Protein AF-A0A4D6N8F7-F1 (afdb_monomer_lite)

Radius of gyration: 53.12 Å; chains: 1; bounding box: 114×48×136 Å

Foldseek 3Di:
DDDDPVVVVVVVVVVVPPDDDDDDDDDDDDDDDDDDDDDPPPPDPPPDDDPDPPPPVVVVVVVVVVVVVVVVVVVVVVVVVVVVVVVVVVVVVVVVVVVVVVVVVVVVVVVVVVVVVVVVVVVVVVVVVVVVVVVVVVVVVVVVVVCVVVVVVVVVVVVVVCCVVPVPDDCVVPDPQWDADPNDTDGDDDD

pLDDT: mean 82.96, std 22.09, range [29.27, 98.5]

Sequence (191 aa):
MALSQKDLLRRIKQKVNIKIGVSSPVQGSSSHKEPESGLGITIREPTLKKRKLVSNSTREGLLHYLHQAEASSLFLVNHLEVELVKIRQVLKDKEIELGGKETELATLRVKVHELIPKMETYETQVQELAEKCKKLENEKEEMADQLCTTLNQGFQLALNQIKVLCPDVDISGADITKEVVDGQLVEITDD

Structure (mmCIF, N/CA/C/O backbone):
data_AF-A0A4D6N8F7-F1
#
_entry.id   AF-A0A4D6N8F7-F1
#
loop_
_atom_site.group_PDB
_atom_site.id
_atom_site.type_symbol
_atom_site.label_atom_id
_atom_site.label_alt_id
_atom_site.label_comp_id
_atom_site.label_asym_id
_atom_site.label_entity_id
_atom_site.label_seq_id
_atom_site.pdbx_PDB_ins_code
_atom_site.Cartn_x
_atom_site.Cartn_y
_atom_site.Cartn_z
_atom_site.occupancy
_atom_site.B_iso_or_equiv
_atom_site.auth_seq_id
_atom_site.auth_comp_id
_atom_site.auth_asym_id
_atom_site.auth_atom_id
_atom_site.pdbx_PDB_model_num
ATOM 1 N N . MET A 1 1 ? -10.807 -4.883 -6.618 1.00 50.06 1 MET A N 1
ATOM 2 C CA . MET A 1 1 ? -10.541 -6.302 -6.290 1.00 50.06 1 MET A CA 1
ATOM 3 C C . MET A 1 1 ? -9.038 -6.536 -6.355 1.00 50.06 1 MET A C 1
ATOM 5 O O . MET A 1 1 ? -8.481 -6.539 -7.446 1.00 50.06 1 MET A O 1
ATOM 9 N N . ALA A 1 2 ? -8.375 -6.611 -5.199 1.00 58.53 2 ALA A N 1
ATOM 10 C CA . ALA A 1 2 ? -6.936 -6.853 -5.112 1.00 58.53 2 ALA A CA 1
ATOM 11 C C . ALA A 1 2 ? -6.649 -8.346 -5.345 1.00 58.53 2 ALA A C 1
ATOM 13 O O . ALA A 1 2 ? -7.325 -9.202 -4.780 1.00 58.53 2 ALA A O 1
ATOM 14 N N . LEU A 1 3 ? -5.685 -8.658 -6.214 1.00 66.25 3 LEU A N 1
ATOM 15 C CA . LEU A 1 3 ? -5.272 -10.036 -6.484 1.00 66.25 3 LEU A CA 1
ATOM 16 C C . LEU A 1 3 ? -4.532 -10.607 -5.271 1.00 66.25 3 LEU A C 1
ATOM 18 O O . LEU A 1 3 ? -3.657 -9.952 -4.708 1.00 66.25 3 LEU A O 1
ATOM 22 N N . SER A 1 4 ? -4.870 -11.842 -4.899 1.00 79.62 4 SER A N 1
ATOM 23 C CA . SER A 1 4 ? -4.214 -12.567 -3.811 1.00 79.62 4 SER A CA 1
ATOM 24 C C . SER A 1 4 ? -2.722 -12.753 -4.103 1.00 79.62 4 SER A C 1
ATOM 26 O O . SER A 1 4 ? -2.323 -13.031 -5.236 1.00 79.62 4 SER A O 1
ATOM 28 N N . GLN A 1 5 ? -1.882 -12.673 -3.069 1.00 77.38 5 GLN A N 1
ATOM 29 C CA . GLN A 1 5 ? -0.434 -12.918 -3.145 1.00 77.38 5 GLN A CA 1
ATOM 30 C C . GLN A 1 5 ? -0.104 -14.278 -3.800 1.00 77.38 5 GLN A C 1
ATOM 32 O O . GLN A 1 5 ? 0.897 -14.413 -4.509 1.00 77.38 5 GLN A O 1
ATOM 37 N N . LYS A 1 6 ? -0.993 -15.273 -3.645 1.00 81.25 6 LYS A N 1
ATOM 38 C CA . LYS A 1 6 ? -0.887 -16.587 -4.302 1.00 81.25 6 LYS A CA 1
ATOM 39 C C . LYS A 1 6 ? -1.078 -16.514 -5.823 1.00 81.25 6 LYS A C 1
ATOM 41 O O . LYS A 1 6 ? -0.410 -17.248 -6.552 1.00 81.25 6 LYS A O 1
ATOM 46 N N . ASP A 1 7 ? -1.930 -15.620 -6.313 1.00 82.88 7 ASP A N 1
ATOM 47 C CA . ASP A 1 7 ? -2.161 -15.429 -7.750 1.00 82.88 7 ASP A CA 1
ATOM 48 C C . ASP A 1 7 ? -1.021 -14.648 -8.409 1.00 82.88 7 ASP A C 1
ATOM 50 O O . ASP A 1 7 ? -0.647 -14.932 -9.553 1.00 82.88 7 ASP A O 1
ATOM 54 N N . LEU A 1 8 ? -0.403 -13.721 -7.669 1.00 82.19 8 LEU A N 1
ATOM 55 C CA . LEU A 1 8 ? 0.782 -12.996 -8.125 1.00 82.19 8 LEU A CA 1
ATOM 56 C C . LEU A 1 8 ? 1.973 -13.948 -8.326 1.00 82.19 8 LEU A C 1
ATOM 58 O O . LEU A 1 8 ? 2.603 -13.941 -9.386 1.00 82.19 8 LEU A O 1
ATOM 62 N N . LEU A 1 9 ? 2.219 -14.836 -7.358 1.00 80.06 9 LEU A N 1
ATOM 63 C CA . LEU A 1 9 ? 3.262 -15.864 -7.447 1.00 80.06 9 LEU A CA 1
ATOM 64 C C . LEU A 1 9 ? 3.010 -16.850 -8.598 1.00 80.06 9 LEU A C 1
ATOM 66 O O . LEU A 1 9 ? 3.946 -17.224 -9.310 1.00 80.06 9 LEU A O 1
ATOM 70 N N . ARG A 1 10 ? 1.746 -17.223 -8.844 1.00 80.06 10 ARG A N 1
ATOM 71 C CA . ARG A 1 10 ? 1.377 -18.100 -9.967 1.00 80.06 10 ARG A CA 1
ATOM 72 C C . ARG A 1 10 ? 1.677 -17.447 -11.321 1.00 80.06 10 ARG A C 1
ATOM 74 O O . ARG A 1 10 ? 2.241 -18.108 -12.191 1.00 80.06 10 ARG A O 1
ATOM 81 N N . ARG A 1 11 ? 1.393 -16.148 -11.488 1.00 78.62 11 ARG A N 1
ATOM 82 C CA . ARG A 1 11 ? 1.723 -15.399 -12.719 1.00 78.62 11 ARG A CA 1
ATOM 83 C C . ARG A 1 11 ? 3.223 -15.240 -12.946 1.00 78.62 11 ARG A C 1
ATOM 85 O O . ARG A 1 11 ? 3.669 -15.335 -14.087 1.00 78.62 11 ARG A O 1
ATOM 92 N N . ILE A 1 12 ? 4.001 -15.013 -11.889 1.00 75.69 12 ILE A N 1
ATOM 93 C CA . ILE A 1 12 ? 5.463 -14.895 -12.000 1.00 75.69 12 ILE A CA 1
ATOM 94 C C . ILE A 1 12 ? 6.061 -16.235 -12.447 1.00 75.69 12 ILE A C 1
ATOM 96 O O . ILE A 1 12 ? 6.847 -16.269 -13.393 1.00 75.69 12 ILE A O 1
ATOM 100 N N . LYS A 1 13 ? 5.607 -17.354 -11.868 1.00 71.50 13 LYS A N 1
ATOM 101 C CA . LYS A 1 13 ? 6.056 -18.699 -12.263 1.00 71.50 13 LYS A CA 1
ATOM 102 C C . LYS A 1 13 ? 5.659 -19.058 -13.703 1.00 71.50 13 LYS A C 1
ATOM 104 O O . LYS A 1 13 ? 6.415 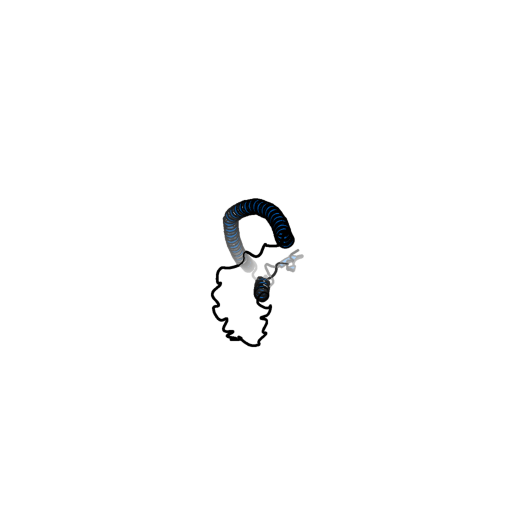-19.730 -14.396 1.00 71.50 13 LYS A O 1
ATOM 109 N N . GLN A 1 14 ? 4.516 -18.559 -14.179 1.00 67.44 14 GLN A N 1
ATOM 110 C CA . GLN A 1 14 ? 4.060 -18.751 -15.559 1.00 67.44 14 GLN A CA 1
ATOM 111 C C . GLN A 1 14 ? 4.846 -17.893 -16.572 1.00 67.44 14 GLN A C 1
ATOM 113 O O . GLN A 1 14 ? 5.041 -18.323 -17.705 1.00 67.44 14 GLN A O 1
ATOM 118 N N . LYS A 1 15 ? 5.367 -16.724 -16.163 1.00 56.56 15 LYS A N 1
ATOM 119 C CA . LYS A 1 15 ? 6.239 -15.876 -17.001 1.00 56.56 15 LYS A CA 1
ATOM 120 C C . LYS A 1 15 ? 7.672 -16.396 -17.138 1.00 56.56 15 LYS A C 1
ATOM 122 O O . LYS A 1 15 ? 8.299 -16.138 -18.158 1.00 56.56 15 LYS A O 1
ATOM 127 N N . VAL A 1 16 ? 8.183 -17.143 -16.158 1.00 52.69 16 VAL A N 1
ATOM 128 C CA . VAL A 1 16 ? 9.543 -17.718 -16.219 1.00 52.69 16 VAL A CA 1
ATOM 129 C C . VAL A 1 16 ? 9.626 -18.916 -17.181 1.00 52.69 16 VAL A C 1
ATOM 131 O O . VAL A 1 16 ? 10.709 -19.251 -17.644 1.00 52.69 16 VAL A O 1
ATOM 134 N N . ASN A 1 17 ? 8.490 -19.511 -17.567 1.00 46.25 17 ASN A N 1
ATOM 135 C CA . ASN A 1 17 ? 8.454 -20.696 -18.432 1.00 46.25 17 ASN A CA 1
ATOM 136 C C . ASN A 1 17 ? 8.155 -20.401 -19.919 1.00 46.25 17 ASN A C 1
ATOM 138 O O . ASN A 1 17 ? 7.887 -21.319 -20.687 1.00 46.25 17 ASN A O 1
ATOM 142 N N . ILE A 1 18 ? 8.193 -19.129 -20.342 1.00 49.97 18 ILE A N 1
ATOM 143 C CA . ILE A 1 18 ? 7.992 -18.715 -21.743 1.00 49.97 18 ILE A CA 1
ATOM 144 C C . ILE A 1 18 ? 9.173 -17.847 -22.193 1.00 49.97 18 ILE A C 1
ATOM 146 O O . ILE A 1 18 ? 8.982 -16.668 -22.471 1.00 49.97 18 ILE A O 1
ATOM 150 N N . LYS A 1 19 ? 10.401 -18.392 -22.233 1.00 47.78 19 LYS A N 1
ATOM 151 C CA . LYS A 1 19 ? 11.447 -17.932 -23.179 1.00 47.78 19 LYS A CA 1
ATOM 152 C C . LYS A 1 19 ? 12.716 -18.797 -23.212 1.00 47.78 19 LYS A C 1
ATOM 154 O O . LYS A 1 19 ? 13.817 -18.271 -23.107 1.00 47.78 19 LYS A O 1
ATOM 159 N N . ILE A 1 20 ? 12.601 -20.112 -23.395 1.00 42.53 20 ILE A N 1
ATOM 160 C CA . ILE A 1 20 ? 13.747 -20.925 -23.841 1.00 42.53 20 ILE A CA 1
ATOM 161 C C . ILE A 1 20 ? 13.274 -21.898 -24.930 1.00 42.53 20 ILE A C 1
ATOM 163 O O . ILE A 1 20 ? 12.394 -22.716 -24.684 1.00 42.53 20 ILE A O 1
ATOM 167 N N . GLY A 1 21 ? 13.888 -21.788 -26.115 1.00 36.81 21 GLY A N 1
ATOM 168 C CA . GLY A 1 21 ? 13.696 -22.646 -27.297 1.00 36.81 21 GLY A CA 1
ATOM 169 C C . GLY A 1 21 ? 12.722 -22.046 -28.325 1.00 36.81 21 GLY A C 1
ATOM 170 O O . GLY A 1 21 ? 11.664 -21.571 -27.944 1.00 36.81 21 GLY A O 1
ATOM 171 N N . VAL A 1 22 ? 12.967 -22.010 -29.640 1.00 34.25 22 VAL A N 1
ATOM 172 C CA . VAL A 1 22 ? 13.866 -22.792 -30.505 1.00 34.25 22 VAL A CA 1
ATOM 173 C C . VAL A 1 22 ? 14.032 -22.045 -31.847 1.00 34.25 22 VAL A C 1
ATOM 175 O O . VAL A 1 22 ? 13.041 -21.603 -32.418 1.00 34.25 22 VAL A O 1
ATOM 178 N N . SER A 1 23 ? 15.251 -21.979 -32.392 1.00 32.88 23 SER A N 1
ATOM 179 C CA . SER A 1 23 ? 15.487 -22.077 -33.847 1.00 32.88 23 SER A CA 1
ATOM 180 C C . SER A 1 23 ? 16.861 -22.729 -34.070 1.00 32.88 23 SER A C 1
ATOM 182 O O . SER A 1 23 ? 17.893 -22.090 -33.899 1.00 32.88 23 SER A O 1
ATOM 184 N N . SER A 1 24 ? 16.885 -24.062 -34.117 1.00 42.22 24 SER A N 1
ATOM 185 C CA . SER A 1 24 ? 17.156 -24.873 -35.320 1.00 42.22 24 SER A CA 1
ATOM 186 C C . SER A 1 24 ? 18.638 -24.931 -35.737 1.00 42.22 24 SER A C 1
ATOM 188 O O . SER A 1 24 ? 19.144 -23.969 -36.309 1.00 42.22 24 SER A O 1
ATOM 190 N N . PRO A 1 25 ? 19.324 -26.074 -35.532 1.00 38.91 25 PRO A N 1
ATOM 191 C CA . PRO A 1 25 ? 20.588 -26.387 -36.187 1.00 38.91 25 PRO A CA 1
ATOM 192 C C . PRO A 1 25 ? 20.313 -27.037 -37.552 1.00 38.91 25 PRO A C 1
ATOM 194 O O . PRO A 1 25 ? 19.616 -28.047 -37.638 1.00 38.91 25 PRO A O 1
ATOM 197 N N . VAL A 1 26 ? 20.853 -26.463 -38.628 1.00 38.03 26 VAL A N 1
ATOM 198 C CA . VAL A 1 26 ? 20.804 -27.086 -39.958 1.00 38.03 26 VAL A CA 1
ATOM 199 C C . VAL A 1 26 ? 21.940 -28.094 -40.076 1.00 38.03 26 VAL A C 1
ATOM 201 O O . VAL A 1 26 ? 23.120 -27.758 -40.017 1.00 38.03 26 VAL A O 1
ATOM 204 N N . GLN A 1 27 ? 21.530 -29.345 -40.237 1.00 39.38 27 GLN A N 1
ATOM 205 C CA . GLN A 1 27 ? 22.324 -30.509 -40.585 1.00 39.38 27 GLN A CA 1
ATOM 206 C C . GLN A 1 27 ? 22.327 -30.642 -42.117 1.00 39.38 27 GLN A C 1
ATOM 208 O O . GLN A 1 27 ? 21.271 -30.572 -42.743 1.00 39.38 27 GLN A O 1
ATOM 213 N N . GLY A 1 28 ? 23.498 -30.844 -42.722 1.00 29.27 28 GLY A N 1
ATOM 214 C CA . GLY A 1 28 ? 23.636 -31.079 -44.161 1.00 29.27 28 GLY A CA 1
ATOM 215 C C . GLY A 1 28 ? 25.066 -31.460 -44.531 1.00 29.27 28 GLY A C 1
ATOM 216 O O . GLY A 1 28 ? 25.946 -30.613 -44.599 1.00 29.27 28 GLY A O 1
ATOM 217 N N . SER A 1 29 ? 25.286 -32.761 -44.687 1.00 38.84 29 SER A N 1
ATOM 218 C CA . SER A 1 29 ? 26.555 -33.443 -44.956 1.00 38.84 29 SER A CA 1
ATOM 219 C C . SER A 1 29 ? 26.946 -33.461 -46.443 1.00 38.84 29 SER A C 1
ATOM 221 O O . SER A 1 29 ? 26.089 -33.288 -47.303 1.00 38.84 29 SER A O 1
ATOM 223 N N . SER A 1 30 ? 28.186 -33.920 -46.701 1.00 31.98 30 SER A N 1
ATOM 224 C CA . SER A 1 30 ? 28.652 -34.558 -47.957 1.00 31.98 30 SER A CA 1
ATOM 225 C C . SER A 1 30 ? 29.003 -33.574 -49.090 1.00 31.98 30 SER A C 1
ATOM 227 O O . SER A 1 30 ? 28.319 -32.585 -49.275 1.00 31.98 30 SER A O 1
ATOM 229 N N . SER A 1 31 ? 30.026 -33.730 -49.931 1.00 31.78 31 SER A N 1
ATOM 230 C CA . SER A 1 31 ? 30.959 -34.813 -50.231 1.00 31.78 31 SER A CA 1
ATOM 231 C C . SER A 1 31 ? 32.124 -34.222 -51.041 1.00 31.78 31 SER A C 1
ATOM 233 O O . SER A 1 31 ? 31.927 -33.292 -51.815 1.00 31.78 31 SER A O 1
ATOM 235 N N . HIS A 1 32 ? 33.266 -34.898 -50.970 1.00 33.75 32 HIS A N 1
ATOM 236 C CA . HIS A 1 32 ? 34.212 -35.100 -52.068 1.00 33.75 32 HIS A CA 1
ATOM 237 C C . HIS A 1 32 ? 35.265 -34.041 -52.456 1.00 33.75 32 HIS A C 1
ATOM 239 O O . HIS A 1 32 ? 34.988 -33.015 -53.060 1.00 33.75 32 HIS A O 1
ATOM 245 N N . LYS A 1 33 ? 36.508 -34.535 -52.317 1.00 35.44 33 LYS A N 1
ATOM 246 C CA . LYS A 1 33 ? 37.596 -34.541 -53.310 1.00 35.44 33 LYS A CA 1
ATOM 247 C C . LYS A 1 33 ? 38.330 -33.225 -53.533 1.00 35.44 33 LYS A C 1
ATOM 249 O O . LYS A 1 33 ? 38.065 -32.466 -54.455 1.00 35.44 33 LYS A O 1
ATOM 254 N N . GLU A 1 34 ? 39.386 -33.096 -52.739 1.00 44.94 34 GLU A N 1
ATOM 255 C CA . GLU A 1 34 ? 40.752 -32.972 -53.253 1.00 44.94 34 GLU A CA 1
ATOM 256 C C . GLU A 1 34 ? 40.915 -33.579 -54.663 1.00 44.94 34 GLU A C 1
ATOM 258 O O . GLU A 1 34 ? 40.601 -34.755 -54.881 1.00 44.94 34 GLU A O 1
ATOM 263 N N . PRO A 1 35 ? 41.442 -32.801 -55.614 1.00 43.28 35 PRO A N 1
ATOM 264 C CA . PRO A 1 35 ? 42.289 -33.333 -56.648 1.00 43.28 35 PRO A CA 1
ATOM 265 C C . PRO A 1 35 ? 43.705 -32.822 -56.397 1.00 43.28 35 PRO A C 1
ATOM 267 O O . PRO A 1 35 ? 44.050 -31.681 -56.711 1.00 43.28 35 PRO A O 1
ATOM 270 N N . GLU A 1 36 ? 44.552 -33.726 -55.909 1.00 40.81 36 GLU A N 1
ATOM 271 C CA . GLU A 1 36 ? 45.870 -33.846 -56.505 1.00 40.81 36 GLU A CA 1
ATOM 272 C C . GLU A 1 36 ? 45.680 -33.932 -58.022 1.00 40.81 36 GLU A C 1
ATOM 274 O O . GLU A 1 36 ? 45.104 -34.879 -58.555 1.00 40.81 36 GLU A O 1
ATOM 279 N N . SER A 1 37 ? 46.176 -32.932 -58.731 1.00 39.62 37 SER A N 1
ATOM 280 C CA . SER A 1 37 ? 46.670 -33.167 -60.073 1.00 39.62 37 SER A CA 1
ATOM 281 C C . SER A 1 37 ? 47.957 -32.385 -60.198 1.00 39.62 37 SER A C 1
ATOM 283 O O . SER A 1 37 ? 47.974 -31.198 -60.523 1.00 39.62 37 SER A O 1
ATOM 285 N N . GLY A 1 38 ? 49.052 -33.090 -59.920 1.00 43.41 38 GLY A N 1
ATOM 286 C CA . GLY A 1 38 ? 50.339 -32.742 -60.479 1.00 43.41 38 GLY A CA 1
ATOM 287 C C . GLY A 1 38 ? 50.180 -32.620 -61.990 1.00 43.41 38 GLY A C 1
ATOM 288 O O . GLY A 1 38 ? 50.027 -33.611 -62.698 1.00 43.41 38 GLY A O 1
ATOM 289 N N . LEU A 1 39 ? 50.207 -31.390 -62.488 1.00 38.16 39 LEU A N 1
ATOM 290 C CA . LEU A 1 39 ? 50.715 -31.130 -63.819 1.00 38.16 39 LEU A CA 1
ATOM 291 C C . LEU A 1 39 ? 52.119 -30.586 -63.625 1.00 38.16 39 LEU A C 1
ATOM 293 O O . LEU A 1 39 ? 52.311 -29.445 -63.210 1.00 38.16 39 LEU A O 1
ATOM 297 N N . GLY A 1 40 ? 53.100 -31.437 -63.919 1.00 40.56 40 GLY A N 1
ATOM 298 C CA . GLY A 1 40 ? 54.462 -31.002 -64.157 1.00 40.56 40 GLY A CA 1
ATOM 299 C C . GLY A 1 40 ? 54.447 -29.956 -65.262 1.00 40.56 40 GLY A C 1
ATOM 300 O O . GLY A 1 40 ? 54.377 -30.284 -66.443 1.00 40.56 40 GLY A O 1
ATOM 301 N N . ILE A 1 41 ? 54.508 -28.687 -64.875 1.00 34.97 41 ILE A N 1
ATOM 302 C CA . ILE A 1 41 ? 54.876 -27.623 -65.792 1.00 34.97 41 ILE A CA 1
ATOM 303 C C . ILE A 1 41 ? 56.389 -27.579 -65.717 1.00 34.97 41 ILE A C 1
ATOM 305 O O . ILE A 1 41 ? 56.978 -27.069 -64.766 1.00 34.97 41 ILE A O 1
ATOM 309 N N . THR A 1 42 ? 57.014 -28.216 -66.702 1.00 39.25 42 THR A N 1
ATOM 310 C CA . THR A 1 42 ? 58.416 -28.016 -67.042 1.00 39.25 42 THR A CA 1
ATOM 311 C C . THR A 1 42 ? 58.752 -26.537 -66.859 1.00 39.25 42 THR A C 1
ATOM 313 O O . THR A 1 42 ? 58.166 -25.690 -67.537 1.00 39.25 42 THR A O 1
ATOM 316 N N . ILE A 1 43 ? 59.678 -26.228 -65.947 1.00 47.25 43 ILE A N 1
ATOM 317 C CA . ILE A 1 43 ? 60.330 -24.921 -65.869 1.00 47.25 43 ILE A CA 1
ATOM 318 C C . ILE A 1 43 ? 61.083 -24.767 -67.191 1.00 47.25 43 ILE A C 1
ATOM 320 O O . ILE A 1 43 ? 62.227 -25.186 -67.340 1.00 47.25 43 ILE A O 1
ATOM 324 N N . ARG A 1 44 ? 60.394 -24.244 -68.204 1.00 46.09 44 ARG A N 1
ATOM 325 C CA . ARG A 1 44 ? 61.049 -23.643 -69.352 1.00 46.09 44 ARG A CA 1
ATOM 326 C C . ARG A 1 44 ? 61.496 -22.274 -68.883 1.00 46.09 44 ARG A C 1
ATOM 328 O O . ARG A 1 44 ? 60.662 -21.436 -68.546 1.00 46.09 44 ARG A O 1
ATOM 335 N N . GLU A 1 45 ? 62.811 -22.087 -68.850 1.00 44.62 45 GLU A N 1
ATOM 336 C CA . GLU A 1 45 ? 63.428 -20.768 -68.830 1.00 44.62 45 GLU A CA 1
ATOM 337 C C . GLU A 1 45 ? 62.619 -19.808 -69.712 1.00 44.62 45 GLU A C 1
ATOM 339 O O . GLU A 1 45 ? 62.409 -20.103 -70.897 1.00 44.62 45 GLU A O 1
ATOM 344 N N . PRO A 1 46 ? 62.196 -18.636 -69.212 1.00 46.31 46 PRO A N 1
ATOM 345 C CA . PRO A 1 46 ? 61.856 -17.552 -70.101 1.00 46.31 46 PRO A CA 1
ATOM 346 C C . PRO A 1 46 ? 63.180 -17.042 -70.666 1.00 46.31 46 PRO A C 1
ATOM 348 O O . PRO A 1 46 ? 63.774 -16.083 -70.174 1.00 46.31 46 PRO A O 1
ATOM 351 N N . THR A 1 47 ? 63.661 -17.709 -71.714 1.00 44.84 47 THR A N 1
ATOM 352 C CA . THR A 1 47 ? 64.700 -17.163 -72.573 1.00 44.84 47 THR A CA 1
ATOM 353 C C . THR A 1 47 ? 64.204 -15.805 -73.047 1.00 44.84 47 THR A C 1
ATOM 355 O O . THR A 1 47 ? 63.232 -15.706 -73.801 1.00 44.84 47 THR A O 1
ATOM 358 N N . LEU A 1 48 ? 64.866 -14.759 -72.560 1.00 54.94 48 LEU A N 1
ATOM 359 C CA . LEU A 1 48 ? 64.766 -13.387 -73.028 1.00 54.94 48 LEU A CA 1
ATOM 360 C C . LEU A 1 48 ? 64.768 -13.379 -74.557 1.00 54.94 48 LEU A C 1
ATOM 362 O O . LEU A 1 48 ? 65.825 -13.569 -75.153 1.00 54.94 48 LEU A O 1
ATOM 366 N N . LYS A 1 49 ? 63.610 -13.166 -75.193 1.00 52.19 49 LYS A N 1
ATOM 367 C CA . LYS A 1 49 ? 63.502 -12.609 -76.551 1.00 52.19 49 LYS A CA 1
ATOM 368 C C . LYS A 1 49 ? 62.046 -12.349 -76.948 1.00 52.19 49 LYS A C 1
ATOM 370 O O . LYS A 1 49 ? 61.195 -13.226 -76.887 1.00 52.19 49 LYS A O 1
ATOM 375 N N . LYS A 1 50 ? 61.857 -11.139 -77.488 1.00 53.38 50 LYS A N 1
ATOM 376 C CA . LYS A 1 50 ? 60.673 -10.555 -78.147 1.00 53.38 50 LYS A CA 1
ATOM 377 C C . LYS A 1 50 ? 59.670 -9.873 -77.211 1.00 53.38 50 LYS A C 1
ATOM 379 O O . LYS A 1 50 ? 58.633 -10.409 -76.844 1.00 53.38 50 LYS A O 1
ATOM 384 N N . ARG A 1 51 ? 59.990 -8.604 -76.930 1.00 58.34 51 ARG A N 1
ATOM 385 C CA . ARG A 1 51 ? 59.075 -7.519 -76.550 1.00 58.34 51 ARG A CA 1
ATOM 386 C C . ARG A 1 51 ? 57.877 -7.539 -77.518 1.00 58.34 51 ARG A C 1
ATOM 388 O O . ARG A 1 51 ? 57.959 -7.007 -78.621 1.00 58.34 51 ARG A O 1
ATOM 395 N N . LYS A 1 52 ? 56.804 -8.241 -77.142 1.00 57.19 52 LYS A N 1
ATOM 396 C CA . LYS A 1 52 ? 55.538 -8.267 -77.879 1.00 57.19 52 LYS A CA 1
ATOM 397 C C . LYS A 1 52 ? 54.897 -6.905 -77.640 1.00 57.19 52 LYS A C 1
ATOM 399 O O . LYS A 1 52 ? 54.601 -6.565 -76.498 1.00 57.19 52 LYS A O 1
ATOM 404 N N . LEU A 1 53 ? 54.799 -6.099 -78.695 1.00 57.44 53 LEU A N 1
ATOM 405 C CA . LEU A 1 53 ? 54.105 -4.817 -78.678 1.00 57.44 53 LEU A CA 1
ATOM 406 C C . LEU A 1 53 ? 52.698 -5.086 -78.124 1.00 57.44 53 LEU A C 1
ATOM 408 O O . LEU A 1 53 ? 51.914 -5.785 -78.765 1.00 57.44 53 LEU A O 1
ATOM 412 N N . VAL A 1 54 ? 52.408 -4.628 -76.905 1.00 59.22 54 VAL A N 1
ATOM 413 C CA . VAL A 1 54 ? 51.038 -4.629 -76.387 1.00 59.22 54 VAL A CA 1
ATOM 414 C C . VAL A 1 54 ? 50.237 -3.786 -77.370 1.00 59.22 54 VAL A C 1
ATOM 416 O O . VAL A 1 54 ? 50.553 -2.615 -77.572 1.00 59.22 54 VAL A O 1
ATOM 419 N N . SER A 1 55 ? 49.269 -4.395 -78.051 1.00 68.56 55 SER A N 1
ATOM 420 C CA . SER A 1 55 ? 48.411 -3.682 -78.994 1.00 68.56 55 SER A CA 1
ATOM 421 C C . SER A 1 55 ? 47.671 -2.566 -78.262 1.00 68.56 55 SER A C 1
ATOM 423 O O . SER A 1 55 ? 47.155 -2.795 -77.168 1.00 68.56 55 SER A O 1
ATOM 425 N N . ASN A 1 56 ? 47.589 -1.379 -78.869 1.00 76.62 56 ASN A N 1
ATOM 426 C CA . ASN A 1 56 ? 46.953 -0.193 -78.276 1.00 76.62 56 ASN A CA 1
ATOM 427 C C . ASN A 1 56 ? 45.542 -0.486 -77.721 1.00 76.62 56 ASN A C 1
ATOM 429 O O . ASN A 1 56 ? 45.214 -0.040 -76.627 1.00 76.62 56 ASN A O 1
ATOM 433 N N . SER A 1 57 ? 44.780 -1.363 -78.383 1.00 81.81 57 SER A N 1
ATOM 434 C CA . SER A 1 57 ? 43.459 -1.829 -77.933 1.00 81.81 57 SER A CA 1
ATOM 435 C C . SER A 1 57 ? 43.458 -2.511 -76.549 1.00 81.81 57 SER A C 1
ATOM 437 O O . SER A 1 57 ? 42.549 -2.297 -75.751 1.00 81.81 57 SER A O 1
ATOM 439 N N . THR A 1 58 ? 44.488 -3.291 -76.200 1.00 87.31 58 THR A N 1
ATOM 440 C CA . THR A 1 58 ? 44.577 -3.949 -74.879 1.00 87.31 58 THR A CA 1
ATOM 441 C C . THR A 1 58 ? 44.851 -2.936 -73.770 1.00 87.31 58 THR A C 1
ATOM 443 O O . THR A 1 58 ? 44.318 -3.052 -72.667 1.00 87.31 58 THR A O 1
ATOM 446 N N . ARG A 1 59 ? 45.669 -1.921 -74.066 1.00 87.88 59 ARG A N 1
ATOM 447 C CA . ARG A 1 59 ? 45.970 -0.828 -73.137 1.00 87.88 59 ARG A CA 1
ATOM 448 C C . ARG A 1 59 ? 44.731 0.031 -72.868 1.00 87.88 59 ARG A C 1
ATOM 450 O O . ARG A 1 59 ? 44.496 0.399 -71.722 1.00 87.88 59 ARG A O 1
ATOM 457 N N . GLU A 1 60 ? 43.943 0.323 -73.899 1.00 90.56 60 GLU A N 1
ATOM 458 C CA . GLU A 1 60 ? 42.691 1.083 -73.782 1.00 90.56 60 GLU A CA 1
ATOM 459 C C . GLU A 1 60 ? 41.635 0.334 -72.955 1.00 90.56 60 GLU A C 1
ATOM 461 O O . GLU A 1 60 ? 41.007 0.932 -72.083 1.00 90.56 60 GLU A O 1
ATOM 466 N N . GLY A 1 61 ? 41.501 -0.985 -73.144 1.00 94.06 61 GLY A N 1
ATOM 467 C CA . GLY A 1 61 ? 40.602 -1.814 -72.335 1.00 94.06 61 GLY A CA 1
ATOM 468 C C . GLY A 1 61 ? 40.965 -1.821 -70.845 1.00 94.06 61 GLY A C 1
ATOM 469 O O . GLY A 1 61 ? 40.091 -1.654 -69.998 1.00 94.06 61 GLY A O 1
ATOM 470 N N . LEU A 1 62 ? 42.255 -1.946 -70.510 1.00 94.88 62 LEU A N 1
ATOM 471 C CA . LEU A 1 62 ? 42.728 -1.870 -69.119 1.00 94.88 62 LEU A CA 1
ATOM 472 C C . LEU A 1 62 ? 42.445 -0.504 -68.481 1.00 94.88 62 LEU A C 1
ATOM 474 O O . LEU A 1 62 ? 42.037 -0.446 -67.323 1.00 94.88 62 LEU A O 1
ATOM 478 N N . LEU A 1 63 ? 42.628 0.584 -69.234 1.00 95.50 63 LEU A N 1
ATOM 479 C CA . LEU A 1 63 ? 42.322 1.932 -68.758 1.00 95.50 63 LEU A CA 1
ATOM 480 C C . LEU A 1 63 ? 40.819 2.109 -68.489 1.00 95.50 63 LEU A C 1
ATOM 482 O O . LEU A 1 63 ? 40.449 2.692 -67.473 1.00 95.50 63 LEU A O 1
ATOM 486 N N . HIS A 1 64 ? 39.956 1.564 -69.353 1.00 96.25 64 HIS A N 1
ATOM 487 C CA . HIS A 1 64 ? 38.508 1.580 -69.137 1.00 96.25 64 HIS A CA 1
ATOM 488 C C . HIS A 1 64 ? 38.109 0.853 -67.846 1.00 96.25 64 HIS A C 1
ATOM 490 O O . HIS A 1 64 ? 37.378 1.419 -67.033 1.00 96.25 64 HIS A O 1
ATOM 496 N N . TYR A 1 65 ? 38.634 -0.357 -67.618 1.00 97.25 65 TYR A N 1
ATOM 497 C CA . TYR A 1 65 ? 38.385 -1.092 -66.374 1.00 97.25 65 TYR A CA 1
ATOM 498 C C . TYR A 1 65 ? 38.881 -0.334 -65.143 1.00 97.25 65 TYR A C 1
ATOM 500 O O . TYR A 1 65 ? 38.204 -0.337 -64.116 1.00 97.25 65 TYR A O 1
ATOM 508 N N . LEU A 1 66 ? 40.031 0.338 -65.241 1.00 96.94 66 LEU A N 1
ATOM 509 C CA . LEU A 1 66 ? 40.561 1.138 -64.141 1.00 96.94 66 LEU A CA 1
ATOM 510 C C . LEU A 1 66 ? 39.631 2.310 -63.800 1.00 96.94 66 LEU A C 1
ATOM 512 O O . LEU A 1 66 ? 39.270 2.465 -62.638 1.00 96.94 66 LEU A O 1
ATOM 516 N N . HIS A 1 67 ? 39.175 3.075 -64.798 1.00 97.06 67 HIS A N 1
ATOM 517 C CA . HIS A 1 67 ? 38.214 4.163 -64.576 1.00 97.06 67 HIS A CA 1
ATOM 518 C C . HIS A 1 67 ? 36.880 3.653 -64.013 1.00 97.06 67 HIS A C 1
ATOM 520 O O . HIS A 1 67 ? 36.295 4.281 -63.132 1.00 97.06 67 HIS A O 1
ATOM 526 N N . GLN A 1 68 ? 36.394 2.501 -64.487 1.00 97.69 68 GLN A N 1
ATOM 527 C CA . GLN A 1 68 ? 35.174 1.887 -63.960 1.00 97.69 68 GLN A CA 1
ATOM 528 C C . GLN A 1 68 ? 35.339 1.470 -62.490 1.00 97.69 68 GLN A C 1
ATOM 530 O O . GLN A 1 68 ? 34.436 1.695 -61.676 1.00 97.69 68 GLN A O 1
ATOM 535 N N . ALA A 1 69 ? 36.483 0.877 -62.141 1.00 97.06 69 ALA A N 1
ATOM 536 C CA . ALA A 1 69 ? 36.807 0.492 -60.771 1.00 97.06 69 ALA A CA 1
ATOM 537 C C . ALA A 1 69 ? 36.949 1.717 -59.855 1.00 97.06 69 ALA A C 1
ATOM 539 O O . ALA A 1 69 ? 36.440 1.701 -58.732 1.00 97.06 69 ALA A O 1
ATOM 540 N N . GLU A 1 70 ? 37.575 2.790 -60.339 1.00 97.50 70 GLU A N 1
ATOM 541 C CA . GLU A 1 70 ? 37.707 4.061 -59.622 1.00 97.50 70 GLU A CA 1
ATOM 542 C C . GLU A 1 70 ? 36.336 4.694 -59.352 1.00 97.50 70 GLU A C 1
ATOM 544 O O . GLU A 1 70 ? 36.017 5.002 -58.203 1.00 97.50 70 GLU A O 1
ATOM 549 N N . ALA A 1 71 ? 35.475 4.789 -60.371 1.00 96.94 71 ALA A N 1
ATOM 550 C CA . ALA A 1 71 ? 34.123 5.327 -60.225 1.00 96.94 71 ALA A CA 1
ATOM 551 C C . ALA A 1 71 ? 33.264 4.502 -59.249 1.00 96.94 71 ALA A C 1
ATOM 553 O O . ALA A 1 71 ? 32.552 5.063 -58.414 1.00 96.94 71 ALA A O 1
ATOM 554 N N . SER A 1 72 ? 33.363 3.169 -59.314 1.00 97.62 72 SER A N 1
ATOM 555 C CA . SER A 1 72 ? 32.646 2.264 -58.402 1.00 97.62 72 SER A CA 1
ATOM 556 C C . SER A 1 72 ? 33.143 2.397 -56.960 1.00 97.62 72 SER A C 1
ATOM 558 O O . SER A 1 72 ? 32.344 2.398 -56.023 1.00 97.62 72 SER A O 1
ATOM 560 N N . SER A 1 73 ? 34.458 2.551 -56.779 1.00 97.88 73 SER A N 1
ATOM 561 C CA . SER A 1 73 ? 35.072 2.747 -55.462 1.00 97.88 73 SER A CA 1
ATOM 562 C C . SER A 1 73 ? 34.656 4.085 -54.855 1.00 97.88 73 SER A C 1
ATOM 564 O O . SER A 1 73 ? 34.254 4.124 -53.695 1.00 97.88 73 SER A O 1
ATOM 566 N N . LEU A 1 74 ? 34.672 5.164 -55.644 1.00 97.50 74 LEU A N 1
ATOM 567 C CA . LEU A 1 74 ? 34.230 6.488 -55.204 1.00 97.50 74 LEU A CA 1
ATOM 568 C C . LEU A 1 74 ? 32.751 6.482 -54.796 1.00 97.50 74 LEU A C 1
ATOM 570 O O . LEU A 1 74 ? 32.391 7.041 -53.762 1.00 97.50 74 LEU A O 1
ATOM 574 N N . PHE A 1 75 ? 31.898 5.804 -55.570 1.00 97.88 75 PHE A N 1
ATOM 575 C CA . PHE A 1 75 ? 30.486 5.642 -55.227 1.00 97.88 75 PHE A CA 1
ATOM 576 C C . PHE A 1 75 ? 30.299 4.930 -53.879 1.00 97.88 75 PHE A C 1
ATOM 578 O O . PHE A 1 75 ? 29.529 5.399 -53.038 1.00 97.88 75 PHE A O 1
ATOM 585 N N . LEU A 1 76 ? 31.023 3.830 -53.649 1.00 98.12 76 LEU A N 1
ATOM 586 C CA . LEU A 1 76 ? 30.950 3.094 -52.388 1.00 98.12 76 LEU A CA 1
ATOM 587 C C . LEU A 1 76 ? 31.457 3.930 -51.205 1.00 98.12 76 LEU A C 1
ATOM 589 O O . LEU A 1 76 ? 30.821 3.928 -50.152 1.00 98.12 76 LEU A O 1
ATOM 593 N N . VAL A 1 77 ? 32.560 4.664 -51.377 1.00 98.06 77 VAL A N 1
ATOM 594 C CA . VAL A 1 77 ? 33.100 5.562 -50.343 1.00 98.06 77 VAL A CA 1
ATOM 595 C C . VAL A 1 77 ? 32.073 6.631 -49.972 1.00 98.06 77 VAL A C 1
ATOM 597 O O . VAL A 1 77 ? 31.724 6.740 -48.800 1.00 98.06 77 VAL A O 1
ATOM 600 N N . ASN A 1 78 ? 31.499 7.328 -50.956 1.00 97.94 78 ASN A N 1
ATOM 601 C CA . ASN A 1 78 ? 30.470 8.345 -50.714 1.00 97.94 78 ASN A CA 1
ATOM 602 C C . ASN A 1 78 ? 29.245 7.766 -49.988 1.00 97.94 78 ASN A C 1
ATOM 604 O O . ASN A 1 78 ? 28.695 8.384 -49.076 1.00 97.94 78 ASN A O 1
ATOM 608 N N . HIS A 1 79 ? 28.814 6.560 -50.368 1.00 97.88 79 HIS A N 1
ATOM 609 C CA . HIS A 1 79 ? 27.706 5.882 -49.699 1.00 97.88 79 HIS A CA 1
ATOM 610 C C . HIS A 1 79 ? 28.037 5.567 -48.230 1.00 97.88 79 HIS A C 1
ATOM 612 O O . HIS A 1 79 ? 27.226 5.828 -47.338 1.00 97.88 79 HIS A O 1
ATOM 618 N N . LEU A 1 80 ? 29.234 5.039 -47.958 1.00 98.06 80 LEU A N 1
ATOM 619 C CA . LEU A 1 80 ? 29.688 4.749 -46.596 1.00 98.06 80 LEU A CA 1
ATOM 620 C C . LEU A 1 80 ? 29.835 6.021 -45.752 1.00 98.06 80 LEU A C 1
ATOM 622 O O . LEU A 1 80 ? 29.481 6.005 -44.575 1.00 98.06 80 LEU A O 1
ATOM 626 N N . GLU A 1 81 ? 30.301 7.127 -46.330 1.00 98.12 81 GLU A N 1
ATOM 627 C CA . GLU A 1 81 ? 30.380 8.420 -45.641 1.00 98.12 81 GLU A CA 1
ATOM 628 C C . GLU A 1 81 ? 29.001 8.912 -45.189 1.00 98.12 81 GLU A C 1
ATOM 630 O O . GLU A 1 81 ? 28.838 9.316 -44.033 1.00 98.12 81 GLU A O 1
ATOM 635 N N . VAL A 1 82 ? 27.989 8.810 -46.056 1.00 98.19 82 VAL A N 1
ATOM 636 C CA . VAL A 1 82 ? 26.604 9.166 -45.713 1.00 98.19 82 VAL A CA 1
ATOM 637 C C . VAL A 1 82 ? 26.076 8.290 -44.575 1.00 98.19 82 VAL A C 1
ATOM 639 O O . VAL A 1 82 ? 25.501 8.809 -43.615 1.00 98.19 82 VAL A O 1
ATOM 642 N N . GLU A 1 83 ? 26.290 6.975 -44.637 1.00 98.12 83 GLU A N 1
ATOM 643 C CA . GLU A 1 83 ? 25.867 6.062 -43.568 1.00 98.12 83 GLU A CA 1
ATOM 644 C C . GLU A 1 83 ? 26.602 6.334 -42.246 1.00 98.12 83 GLU A C 1
ATOM 646 O O . GLU A 1 83 ? 25.981 6.334 -41.180 1.00 98.12 83 GLU A O 1
ATOM 651 N N . LEU A 1 84 ? 27.894 6.673 -42.287 1.00 98.25 84 LEU A N 1
ATOM 652 C CA . LEU A 1 84 ? 28.645 7.070 -41.093 1.00 98.25 84 LEU A CA 1
ATOM 653 C C . LEU A 1 84 ? 28.085 8.344 -40.456 1.00 98.25 84 LEU A C 1
ATOM 655 O O . LEU A 1 84 ? 28.024 8.431 -39.228 1.00 98.25 84 LEU A O 1
ATOM 659 N N . VAL A 1 85 ? 27.675 9.332 -41.252 1.00 98.38 85 VAL A N 1
ATOM 660 C CA . VAL A 1 85 ? 27.037 10.550 -40.729 1.00 98.38 85 VAL A CA 1
ATOM 661 C C . VAL A 1 85 ? 25.701 10.217 -40.062 1.00 98.38 85 VAL A C 1
ATOM 663 O O . VAL A 1 85 ? 25.459 10.668 -38.940 1.00 98.38 85 VAL A O 1
ATOM 666 N N . LYS A 1 86 ? 24.869 9.372 -40.687 1.00 98.38 86 LYS A N 1
ATOM 667 C CA . LYS A 1 86 ? 23.591 8.927 -40.103 1.00 98.38 86 LYS A CA 1
ATOM 668 C C . LYS A 1 86 ? 23.793 8.200 -38.776 1.00 98.38 86 LYS A C 1
ATOM 670 O O . LYS A 1 86 ? 23.133 8.531 -37.794 1.00 98.38 86 LYS A O 1
ATOM 675 N N . ILE A 1 87 ? 24.730 7.252 -38.719 1.00 98.31 87 ILE A N 1
ATOM 676 C CA . ILE A 1 87 ? 25.028 6.497 -37.494 1.00 98.31 87 ILE A CA 1
ATOM 677 C C . ILE A 1 87 ? 25.511 7.435 -36.384 1.00 98.31 87 ILE A C 1
ATOM 679 O O . ILE A 1 87 ? 25.044 7.324 -35.251 1.00 98.31 87 ILE A O 1
ATOM 683 N N . ARG A 1 88 ? 26.398 8.392 -36.691 1.00 98.25 88 ARG A N 1
ATOM 684 C CA . ARG A 1 88 ? 26.848 9.389 -35.703 1.00 98.25 88 ARG A CA 1
ATOM 685 C C . ARG A 1 88 ? 25.693 10.220 -35.161 1.00 98.25 88 ARG A C 1
ATOM 687 O O . ARG A 1 88 ? 25.685 10.506 -33.968 1.00 98.25 88 ARG A O 1
ATOM 694 N N . GLN A 1 89 ? 24.741 10.606 -36.008 1.00 98.31 89 GLN A N 1
ATOM 695 C CA . GLN A 1 89 ? 23.576 11.360 -35.556 1.00 98.31 89 GLN A CA 1
ATOM 696 C C . GLN A 1 89 ? 22.698 10.519 -34.624 1.00 98.31 89 GLN A C 1
ATOM 698 O O . GLN A 1 89 ? 22.411 10.951 -33.513 1.00 98.31 89 GLN A O 1
ATOM 703 N N . VAL A 1 90 ? 22.378 9.281 -35.015 1.00 98.38 90 VAL A N 1
ATOM 704 C CA . VAL A 1 90 ? 21.594 8.358 -34.176 1.00 98.38 90 VAL A CA 1
ATOM 705 C C . VAL A 1 90 ? 22.271 8.106 -32.826 1.00 98.38 90 VAL A C 1
ATOM 707 O O . VAL A 1 90 ? 21.591 8.007 -31.807 1.00 98.38 90 VAL A O 1
ATOM 710 N N . LEU A 1 91 ? 23.603 7.999 -32.794 1.00 98.19 91 LEU A N 1
ATOM 711 C CA . LEU A 1 91 ? 24.346 7.837 -31.543 1.00 98.19 91 LEU A CA 1
ATOM 712 C C . LEU A 1 91 ? 24.220 9.064 -30.636 1.00 98.19 91 LEU A C 1
ATOM 714 O O . LEU A 1 91 ? 23.952 8.890 -29.451 1.00 98.19 91 LEU A O 1
ATOM 718 N N . LYS A 1 92 ? 24.342 10.277 -31.186 1.00 98.31 92 LYS A N 1
ATOM 719 C CA . LYS A 1 92 ? 24.149 11.520 -30.421 1.00 98.31 92 LYS A CA 1
ATOM 720 C C . LYS A 1 92 ? 22.735 11.626 -29.855 1.00 98.31 92 LYS A C 1
ATOM 722 O O . LYS A 1 92 ? 22.569 11.959 -28.687 1.00 98.31 92 LYS A O 1
ATOM 727 N N . ASP A 1 93 ? 21.723 11.303 -30.656 1.00 98.19 93 ASP A N 1
ATOM 728 C CA . ASP A 1 93 ? 20.326 11.365 -30.215 1.00 98.19 93 ASP A CA 1
ATOM 729 C C . ASP A 1 93 ? 20.070 10.369 -29.071 1.00 98.19 93 ASP A C 1
ATOM 731 O O . ASP A 1 93 ? 19.445 10.709 -28.065 1.00 98.19 93 ASP A O 1
ATOM 735 N N . LYS A 1 94 ? 20.624 9.153 -29.179 1.00 98.38 94 LYS A N 1
ATOM 736 C CA . LYS A 1 94 ? 20.547 8.139 -28.118 1.00 98.38 94 LYS A CA 1
ATOM 737 C C . LYS A 1 94 ? 21.301 8.530 -26.853 1.00 98.38 94 LYS A C 1
ATOM 739 O O . LYS A 1 94 ? 20.853 8.178 -25.767 1.00 98.38 94 LYS A O 1
ATOM 744 N N . GLU A 1 95 ? 22.431 9.217 -26.974 1.00 98.31 95 GLU A N 1
ATOM 745 C CA . GLU A 1 95 ? 23.195 9.719 -25.829 1.00 98.31 95 GLU A CA 1
ATOM 746 C C . GLU A 1 95 ? 22.382 10.756 -25.040 1.00 98.31 95 GLU A C 1
ATOM 748 O O . GLU A 1 95 ? 22.287 10.666 -23.816 1.00 98.31 95 GLU A O 1
ATOM 753 N N . ILE A 1 96 ? 21.701 11.669 -25.741 1.00 97.81 96 ILE A N 1
ATOM 754 C CA . ILE A 1 96 ? 20.789 12.644 -25.125 1.00 97.81 96 ILE A CA 1
ATOM 755 C C . ILE A 1 96 ? 19.610 11.933 -24.443 1.00 97.81 96 ILE A C 1
ATOM 757 O O . ILE A 1 96 ? 19.279 12.245 -23.297 1.00 97.81 96 ILE A O 1
ATOM 761 N N . GLU A 1 97 ? 18.985 10.962 -25.117 1.00 98.25 97 GLU A N 1
ATOM 762 C CA . GLU A 1 97 ? 17.874 10.187 -24.550 1.00 98.25 97 GLU A CA 1
ATOM 763 C C . GLU A 1 97 ? 18.303 9.408 -23.295 1.00 98.25 97 GLU A C 1
ATOM 765 O O . GLU A 1 97 ? 17.571 9.370 -22.300 1.00 98.25 97 GLU A O 1
ATOM 770 N N . LEU A 1 98 ? 19.495 8.804 -23.326 1.00 98.06 98 LEU A N 1
ATOM 771 C CA . LEU A 1 98 ? 20.058 8.079 -22.192 1.00 98.06 98 LEU A CA 1
ATOM 772 C C . LEU A 1 98 ? 20.300 9.018 -21.007 1.00 98.06 98 LEU A C 1
ATOM 774 O O . LEU A 1 98 ? 19.856 8.705 -19.904 1.00 98.06 98 LEU A O 1
ATOM 778 N N . GLY A 1 99 ? 20.899 10.188 -21.244 1.00 98.19 99 GLY A N 1
ATOM 779 C CA . GLY A 1 99 ? 21.089 11.204 -20.208 1.00 98.19 99 GLY A CA 1
ATOM 780 C C . GLY A 1 99 ? 19.763 11.657 -19.588 1.00 98.19 99 GLY A C 1
ATOM 781 O O . GLY A 1 99 ? 19.638 11.735 -18.365 1.00 98.19 99 GLY A O 1
ATOM 782 N N . GLY A 1 100 ? 18.724 11.859 -20.406 1.00 98.12 100 GLY A N 1
ATOM 783 C CA . GLY A 1 100 ? 17.373 12.153 -19.915 1.00 98.12 100 GLY A CA 1
ATOM 784 C C . GLY A 1 100 ? 16.842 11.063 -18.976 1.00 98.12 100 GLY A C 1
ATOM 785 O O . GLY A 1 100 ? 16.416 11.355 -17.855 1.00 98.12 100 GLY A O 1
ATOM 786 N N . LYS A 1 101 ? 16.952 9.792 -19.377 1.00 98.00 101 LYS A N 1
ATOM 787 C CA . LYS A 1 101 ? 16.536 8.647 -18.549 1.00 98.00 101 LYS A CA 1
ATOM 788 C C . LYS A 1 101 ? 17.341 8.522 -17.255 1.00 98.00 101 LYS A C 1
ATOM 790 O O . LYS A 1 101 ? 16.771 8.179 -16.222 1.00 98.00 101 LYS A O 1
ATOM 795 N N . GLU A 1 102 ? 18.639 8.814 -17.279 1.00 98.25 102 GLU A N 1
ATOM 796 C CA . GLU A 1 102 ? 19.481 8.814 -16.076 1.00 98.25 102 GLU A CA 1
ATOM 797 C C . GLU A 1 102 ? 19.017 9.862 -15.057 1.00 98.25 102 GLU A C 1
ATOM 799 O O . GLU A 1 102 ? 18.917 9.558 -13.864 1.00 98.25 102 GLU A O 1
ATOM 804 N N . THR A 1 103 ? 18.649 11.064 -15.513 1.00 97.56 103 THR A N 1
ATOM 805 C CA . THR A 1 103 ? 18.118 12.117 -14.626 1.00 97.56 103 THR A CA 1
ATOM 806 C C . THR A 1 103 ? 16.751 11.765 -14.032 1.00 97.56 103 THR A C 1
ATOM 808 O O . THR A 1 103 ? 16.512 11.988 -12.839 1.00 97.56 103 THR A O 1
ATOM 811 N N . GLU A 1 104 ? 15.858 11.160 -14.819 1.00 98.31 104 GLU A N 1
ATOM 812 C CA . GLU A 1 104 ? 14.556 10.689 -14.337 1.00 98.31 104 GLU A CA 1
ATOM 813 C C . GLU A 1 104 ? 14.729 9.573 -13.299 1.00 98.31 104 GLU A C 1
ATOM 815 O O . GLU A 1 104 ? 14.109 9.603 -12.232 1.00 98.31 104 GLU A O 1
ATOM 820 N N . LEU A 1 105 ? 15.635 8.629 -13.563 1.00 98.00 105 LEU A N 1
ATOM 821 C CA . LEU A 1 105 ? 15.956 7.541 -12.646 1.00 98.00 105 LEU A CA 1
ATOM 822 C C . LEU A 1 105 ? 16.530 8.082 -11.330 1.00 98.00 105 LEU A C 1
ATOM 824 O O . LEU A 1 105 ? 16.110 7.644 -10.255 1.00 98.00 105 LEU A O 1
ATOM 828 N N . ALA A 1 106 ? 17.436 9.061 -11.386 1.00 98.25 106 ALA A N 1
ATOM 829 C CA . ALA A 1 106 ? 17.954 9.733 -10.196 1.00 98.25 106 ALA A CA 1
ATOM 830 C C . ALA A 1 106 ? 16.830 10.411 -9.391 1.00 98.25 106 ALA A C 1
ATOM 832 O O . ALA A 1 106 ? 16.743 10.229 -8.176 1.00 98.25 106 ALA A O 1
ATOM 833 N N . THR A 1 107 ? 15.915 11.106 -10.069 1.00 98.38 107 THR A N 1
ATOM 834 C CA . THR A 1 107 ? 14.756 11.753 -9.433 1.00 98.38 107 THR A CA 1
ATOM 835 C C . THR A 1 107 ? 13.832 10.735 -8.759 1.00 98.38 107 THR A C 1
ATOM 837 O O . THR A 1 107 ? 13.399 10.935 -7.623 1.00 98.38 107 THR A O 1
ATOM 840 N N . LEU A 1 108 ? 13.541 9.615 -9.428 1.00 98.25 108 LEU A N 1
ATOM 841 C CA . LEU A 1 108 ? 12.735 8.532 -8.860 1.00 98.25 108 LEU A CA 1
ATOM 842 C C . LEU A 1 108 ? 13.415 7.893 -7.647 1.00 98.25 108 LEU A C 1
ATOM 844 O O . LEU A 1 108 ? 12.744 7.625 -6.653 1.00 98.25 108 LEU A O 1
ATOM 848 N N . ARG A 1 109 ? 14.739 7.696 -7.686 1.00 98.44 109 ARG A N 1
ATOM 849 C CA . ARG A 1 109 ? 15.496 7.190 -6.531 1.00 98.44 109 ARG A CA 1
ATOM 850 C C . ARG A 1 109 ? 15.356 8.103 -5.319 1.00 98.44 109 ARG A C 1
ATOM 852 O O . ARG A 1 109 ? 15.141 7.580 -4.229 1.00 98.44 109 ARG A O 1
ATOM 859 N N . VAL A 1 110 ? 15.439 9.423 -5.496 1.00 98.31 110 VAL A N 1
ATOM 860 C CA . VAL A 1 110 ? 15.238 10.388 -4.400 1.00 98.31 110 VAL A CA 1
ATOM 861 C C . VAL A 1 110 ? 13.829 10.257 -3.821 1.00 98.31 110 VAL A C 1
ATOM 863 O O . VAL A 1 110 ? 13.686 10.049 -2.619 1.00 98.31 110 VAL A O 1
ATOM 866 N N . LYS A 1 111 ? 12.790 10.247 -4.668 1.00 98.25 111 LYS A N 1
ATOM 867 C CA . LYS A 1 111 ? 11.397 10.073 -4.215 1.00 98.25 111 LYS A CA 1
ATOM 868 C C . LYS A 1 111 ? 11.182 8.766 -3.450 1.00 98.25 111 LYS A C 1
ATOM 870 O O . LYS A 1 111 ? 10.461 8.750 -2.459 1.00 98.25 111 LYS A O 1
ATOM 875 N N . VAL A 1 112 ? 11.806 7.670 -3.886 1.00 98.06 112 VAL A N 1
ATOM 876 C CA . VAL A 1 112 ? 11.749 6.388 -3.166 1.00 98.06 112 VAL A CA 1
ATOM 877 C C . VAL A 1 112 ? 12.401 6.508 -1.786 1.00 98.06 112 VAL A C 1
ATOM 879 O O . VAL A 1 112 ? 11.794 6.087 -0.806 1.00 98.06 112 VAL A O 1
ATOM 882 N N . HIS A 1 113 ? 13.579 7.131 -1.685 1.00 97.44 113 HIS A N 1
ATOM 883 C CA . HIS A 1 113 ? 14.247 7.345 -0.395 1.00 97.44 113 HIS A CA 1
ATOM 884 C C . HIS A 1 113 ? 13.440 8.242 0.553 1.00 97.44 113 HIS A C 1
ATOM 886 O O . HIS A 1 113 ? 13.484 8.030 1.757 1.00 97.44 113 HIS A O 1
ATOM 892 N N . GLU A 1 114 ? 12.674 9.204 0.037 1.00 97.81 114 GLU A N 1
ATOM 893 C CA . GLU A 1 114 ? 11.777 10.040 0.849 1.00 97.81 114 GLU A CA 1
ATOM 894 C C . GLU A 1 114 ? 10.504 9.309 1.305 1.00 97.81 114 GLU A C 1
ATOM 896 O O . GLU A 1 114 ? 9.948 9.627 2.359 1.00 97.81 114 GLU A O 1
ATOM 901 N N . LEU A 1 115 ? 10.003 8.356 0.512 1.00 98.12 115 LEU A N 1
ATOM 902 C CA . LEU A 1 115 ? 8.774 7.619 0.819 1.00 98.12 115 LEU A CA 1
ATOM 903 C C . LEU A 1 115 ? 8.990 6.473 1.813 1.00 98.12 115 LEU A C 1
ATOM 905 O O . LEU A 1 115 ? 8.090 6.213 2.610 1.00 98.12 115 LEU A O 1
ATOM 909 N N . ILE A 1 116 ? 10.159 5.827 1.805 1.00 98.12 116 ILE A N 1
ATOM 910 C CA . ILE A 1 116 ? 10.510 4.754 2.753 1.00 98.12 116 ILE A CA 1
ATOM 911 C C . ILE A 1 116 ? 10.288 5.165 4.225 1.00 98.12 116 ILE A C 1
ATOM 913 O O . ILE A 1 116 ? 9.494 4.505 4.892 1.00 98.12 116 ILE A O 1
ATOM 917 N N . PRO A 1 117 ? 10.858 6.273 4.740 1.00 97.81 117 PRO A N 1
ATOM 918 C CA . PRO A 1 117 ? 10.685 6.638 6.148 1.00 97.81 117 PRO A CA 1
ATOM 919 C C . PRO A 1 117 ? 9.244 7.045 6.484 1.00 97.81 117 PRO A C 1
ATOM 921 O O . PRO A 1 117 ? 8.778 6.845 7.606 1.00 97.81 117 PRO A O 1
ATOM 924 N N . LYS A 1 118 ? 8.495 7.596 5.515 1.00 98.06 118 LYS A N 1
ATOM 925 C CA . LYS A 1 118 ? 7.066 7.899 5.704 1.00 98.06 118 LYS A CA 1
ATOM 926 C C . LYS A 1 118 ? 6.251 6.619 5.860 1.00 98.06 118 LYS A C 1
ATOM 928 O O . LYS A 1 118 ? 5.367 6.569 6.709 1.00 98.06 118 LYS A O 1
ATOM 933 N N . MET A 1 119 ? 6.557 5.595 5.065 1.00 98.00 119 MET A N 1
ATOM 934 C CA . MET A 1 119 ? 5.929 4.281 5.177 1.00 98.00 119 MET A CA 1
ATOM 935 C C . MET A 1 119 ? 6.206 3.653 6.550 1.00 98.00 119 MET A C 1
ATOM 937 O O . MET A 1 119 ? 5.258 3.250 7.213 1.00 98.00 119 MET A O 1
ATOM 941 N N . GLU A 1 120 ? 7.461 3.658 7.008 1.00 98.06 120 GLU A N 1
ATOM 942 C CA . GLU A 1 120 ? 7.854 3.145 8.335 1.00 98.06 120 GLU A CA 1
ATOM 943 C C . GLU A 1 120 ? 7.168 3.904 9.486 1.00 98.06 120 GLU A C 1
ATOM 945 O O . GLU A 1 120 ? 6.728 3.311 10.475 1.00 98.06 120 GLU A O 1
ATOM 950 N N . THR A 1 121 ? 7.008 5.224 9.337 1.00 98.25 121 THR A N 1
ATOM 951 C CA . THR A 1 121 ? 6.285 6.058 10.310 1.00 98.25 121 THR A CA 1
ATOM 952 C C . THR A 1 121 ? 4.812 5.660 10.390 1.00 98.25 121 THR A C 1
ATOM 954 O O . THR A 1 121 ? 4.282 5.473 11.485 1.00 98.25 121 THR A O 1
ATOM 957 N N . TYR A 1 122 ? 4.137 5.513 9.245 1.00 98.19 122 TYR A N 1
ATOM 958 C CA . TYR A 1 122 ? 2.732 5.099 9.224 1.00 98.19 122 TYR A CA 1
ATOM 959 C C . TYR A 1 122 ? 2.539 3.669 9.723 1.00 98.19 122 TYR A C 1
ATOM 961 O O . TYR A 1 122 ? 1.553 3.400 10.403 1.00 98.19 122 TYR A O 1
ATOM 969 N N . GLU A 1 123 ? 3.470 2.765 9.427 1.00 98.31 123 GLU A N 1
ATOM 970 C CA . GLU A 1 123 ? 3.439 1.398 9.943 1.00 98.31 123 GLU A CA 1
ATOM 971 C C . GLU A 1 123 ? 3.499 1.381 11.476 1.00 98.31 123 GLU A C 1
ATOM 973 O O . GLU A 1 123 ? 2.649 0.756 12.111 1.00 98.31 123 GLU A O 1
ATOM 978 N N . THR A 1 124 ? 4.416 2.154 12.066 1.00 98.19 124 THR A N 1
ATOM 979 C CA . THR A 1 124 ? 4.508 2.321 13.526 1.00 98.19 124 THR A CA 1
ATOM 980 C C . THR A 1 124 ? 3.216 2.903 14.110 1.00 98.19 124 THR A C 1
ATOM 982 O O . THR A 1 124 ? 2.654 2.343 15.047 1.00 98.19 124 THR A O 1
ATOM 985 N N . GLN A 1 125 ? 2.676 3.975 13.517 1.00 98.44 125 GLN A N 1
ATOM 986 C CA . GLN A 1 125 ? 1.431 4.598 13.993 1.00 98.44 125 GLN A CA 1
ATOM 987 C C . GLN A 1 125 ? 0.232 3.643 13.943 1.00 98.44 125 GLN A C 1
ATOM 989 O O . GLN A 1 125 ? -0.618 3.661 14.833 1.00 98.44 125 GLN A O 1
ATOM 994 N N . VAL A 1 126 ? 0.143 2.803 12.908 1.00 98.19 126 VAL A N 1
ATOM 995 C CA . VAL A 1 126 ? -0.921 1.798 12.790 1.00 98.19 126 VAL A CA 1
ATOM 996 C C . VAL A 1 126 ? -0.784 0.727 13.872 1.00 98.19 126 VAL A C 1
ATOM 998 O O . VAL A 1 126 ? -1.797 0.332 14.449 1.00 98.19 126 VAL A O 1
ATOM 1001 N N . GLN A 1 127 ? 0.438 0.283 14.180 1.00 98.19 127 GLN A N 1
ATOM 1002 C CA . GLN A 1 127 ? 0.683 -0.673 15.264 1.00 98.19 127 GLN A CA 1
ATOM 1003 C C . GLN A 1 127 ? 0.300 -0.085 16.628 1.00 98.19 127 GLN A C 1
ATOM 1005 O O . GLN A 1 127 ? -0.469 -0.707 17.361 1.00 98.19 127 GLN A O 1
ATOM 1010 N N . GLU A 1 128 ? 0.733 1.141 16.929 1.00 98.38 128 GLU A N 1
ATOM 1011 C CA . GLU A 1 128 ? 0.387 1.837 18.176 1.00 98.38 128 GLU A CA 1
ATOM 1012 C C . GLU A 1 128 ? -1.131 2.024 18.336 1.00 98.38 128 GLU A C 1
ATOM 1014 O O . GLU A 1 128 ? -1.693 1.792 19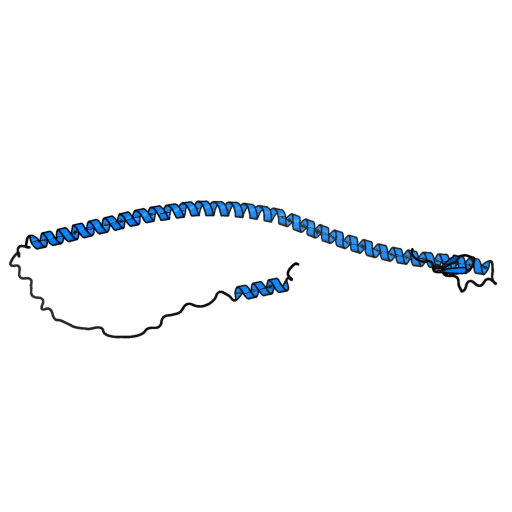.411 1.00 98.38 128 GLU A O 1
ATOM 1019 N N . LEU A 1 129 ? -1.827 2.416 17.263 1.00 98.38 129 LEU A N 1
ATOM 1020 C CA . LEU A 1 129 ? -3.285 2.547 17.279 1.00 98.38 129 LEU A CA 1
ATOM 1021 C C . LEU A 1 129 ? -3.979 1.200 17.490 1.00 98.38 129 LEU A C 1
ATOM 1023 O O . LEU A 1 129 ? -4.939 1.135 18.257 1.00 98.38 129 LEU A O 1
ATOM 1027 N N . ALA A 1 130 ? -3.497 0.130 16.857 1.00 98.50 130 ALA A N 1
ATOM 1028 C CA . ALA A 1 130 ? -4.053 -1.208 17.034 1.00 98.50 130 ALA A CA 1
ATOM 1029 C C . ALA A 1 130 ? -3.908 -1.696 18.486 1.00 98.50 130 ALA A C 1
ATOM 1031 O O . ALA A 1 130 ? -4.867 -2.215 19.063 1.00 98.50 130 ALA A O 1
ATOM 1032 N N . GLU A 1 131 ? -2.745 -1.477 19.104 1.00 98.50 131 GLU A N 1
ATOM 1033 C CA . GLU A 1 131 ? -2.518 -1.791 20.519 1.00 98.50 131 GLU A CA 1
ATOM 1034 C C . GLU A 1 131 ? -3.430 -0.972 21.437 1.00 98.50 131 GLU A C 1
ATOM 1036 O O . GLU A 1 131 ? -4.044 -1.520 22.358 1.00 98.50 131 GLU A O 1
ATOM 1041 N N . LYS A 1 132 ? -3.586 0.326 21.157 1.00 98.50 132 LYS A N 1
ATOM 1042 C CA . LYS A 1 132 ? -4.483 1.202 21.916 1.00 98.50 132 LYS A CA 1
ATOM 1043 C C . LYS A 1 132 ? -5.945 0.770 21.801 1.00 98.50 132 LYS A C 1
ATOM 1045 O O . LYS A 1 132 ? -6.645 0.756 22.812 1.00 98.50 132 LYS A O 1
ATOM 1050 N N . CYS A 1 133 ? -6.406 0.404 20.605 1.00 97.69 133 CYS A N 1
ATOM 1051 C CA . CYS A 1 133 ? -7.757 -0.117 20.395 1.00 97.69 133 CYS A CA 1
ATOM 1052 C C . CYS A 1 133 ? -7.988 -1.395 21.202 1.00 97.69 133 CYS A C 1
ATOM 1054 O O . CYS A 1 133 ? -8.980 -1.480 21.920 1.00 97.69 133 CYS A O 1
ATOM 1056 N N . LYS A 1 134 ? -7.039 -2.336 21.162 1.00 98.38 134 LYS A N 1
ATOM 1057 C CA . LYS A 1 134 ? -7.116 -3.573 21.945 1.00 98.38 134 LYS A CA 1
ATOM 1058 C C . LYS A 1 134 ? -7.170 -3.303 23.452 1.00 98.38 134 LYS A C 1
ATOM 1060 O O . LYS A 1 134 ? -7.941 -3.936 24.164 1.00 98.38 134 LYS A O 1
ATOM 1065 N N . LYS A 1 135 ? -6.37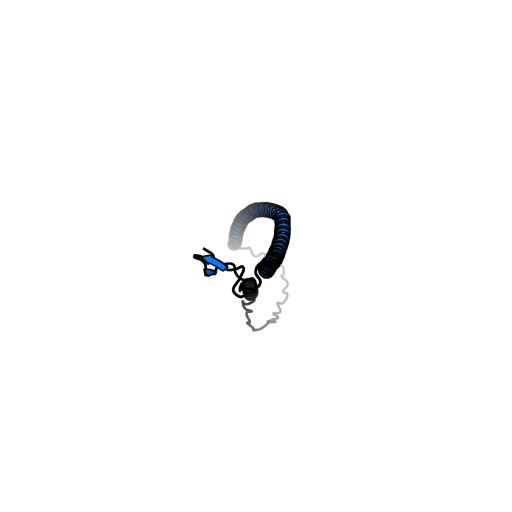1 -2.351 23.948 1.00 98.44 135 LYS A N 1
ATOM 1066 C CA . LYS A 1 135 ? -6.392 -1.954 25.364 1.00 98.44 135 LYS A CA 1
ATOM 1067 C C . LYS A 1 135 ? -7.758 -1.401 25.774 1.00 98.44 135 LYS A C 1
ATOM 1069 O O . LYS A 1 135 ? -8.294 -1.823 26.790 1.00 98.44 135 LYS A O 1
ATOM 1074 N N . LEU A 1 136 ? -8.317 -0.493 24.974 1.00 98.25 136 LEU A N 1
ATOM 1075 C CA . LEU A 1 136 ? -9.627 0.107 25.242 1.00 98.25 136 LEU A CA 1
ATOM 1076 C C . LEU A 1 136 ? -10.766 -0.916 25.180 1.00 98.25 136 LEU A C 1
ATOM 1078 O O . LEU A 1 136 ? -11.715 -0.812 25.947 1.00 98.25 136 LEU A O 1
ATOM 1082 N N . GLU A 1 137 ? -10.683 -1.893 24.279 1.00 98.31 137 GLU A N 1
ATOM 1083 C CA . GLU A 1 137 ? -11.667 -2.973 24.189 1.00 98.31 137 GLU A CA 1
ATOM 1084 C C . GLU A 1 137 ? -11.667 -3.839 25.454 1.00 98.31 137 GLU A C 1
ATOM 1086 O O . GLU A 1 137 ? -12.727 -4.057 26.037 1.00 98.31 137 GLU A O 1
ATOM 1091 N N . ASN A 1 138 ? -10.483 -4.211 25.948 1.00 98.06 138 ASN A N 1
ATOM 1092 C CA . ASN A 1 138 ? -10.347 -4.940 27.210 1.00 98.06 138 ASN A CA 1
ATOM 1093 C C . ASN A 1 138 ? -10.846 -4.120 28.414 1.00 98.06 138 ASN A C 1
ATOM 1095 O O . ASN A 1 138 ? -11.562 -4.644 29.259 1.00 98.06 138 ASN A O 1
ATOM 1099 N N . GLU A 1 139 ? -10.488 -2.831 28.497 1.00 98.25 139 GLU A N 1
ATOM 1100 C CA . GLU A 1 139 ? -10.956 -1.945 29.577 1.00 98.25 139 GLU A CA 1
ATOM 1101 C C . GLU A 1 139 ? -12.483 -1.788 29.550 1.00 98.25 139 GLU A C 1
ATOM 1103 O O . GLU A 1 139 ? -13.125 -1.750 30.597 1.00 98.25 139 GLU A O 1
ATOM 1108 N N . LYS A 1 140 ? -13.087 -1.723 28.357 1.00 98.12 140 LYS A N 1
ATOM 1109 C CA . LYS A 1 140 ? -14.544 -1.681 28.197 1.00 98.12 140 LYS A CA 1
ATOM 1110 C C . LYS A 1 140 ? -15.203 -2.964 28.710 1.00 98.12 140 LYS A C 1
ATOM 1112 O O . LYS A 1 140 ? -16.227 -2.868 29.384 1.00 98.12 140 LYS A O 1
ATOM 1117 N N . GLU A 1 141 ? -14.657 -4.130 28.372 1.00 98.12 141 GLU A N 1
ATOM 1118 C CA . GLU A 1 141 ? -15.162 -5.425 28.845 1.00 98.12 141 GLU A CA 1
ATOM 1119 C C . GLU A 1 141 ? -15.062 -5.527 30.374 1.00 98.12 141 GLU A C 1
ATOM 1121 O O . GLU A 1 141 ? -16.066 -5.785 31.035 1.00 98.12 141 GLU A O 1
ATOM 1126 N N . GLU A 1 142 ? -13.908 -5.173 30.949 1.00 98.31 142 GLU A N 1
ATOM 1127 C CA . GLU A 1 142 ? -13.710 -5.155 32.403 1.00 98.31 142 GLU A CA 1
ATOM 1128 C C . GLU A 1 142 ? -14.705 -4.219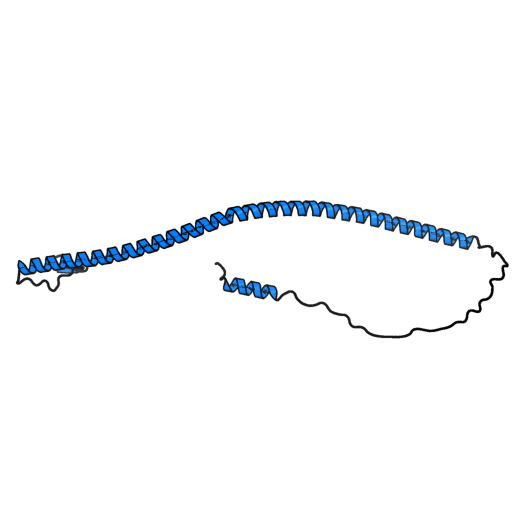 33.108 1.00 98.31 142 GLU A C 1
ATOM 1130 O O . GLU A 1 142 ? -15.312 -4.584 34.117 1.00 98.31 142 GLU A O 1
ATOM 1135 N N . MET A 1 143 ? -14.922 -3.019 32.564 1.00 97.88 143 MET A N 1
ATOM 1136 C CA . MET A 1 143 ? -15.901 -2.075 33.108 1.00 97.88 143 MET A CA 1
ATOM 1137 C C . MET A 1 143 ? -17.338 -2.608 33.022 1.00 97.88 143 MET A C 1
ATOM 1139 O O . MET A 1 143 ? -18.125 -2.367 33.939 1.00 97.88 143 MET A O 1
ATOM 1143 N N . ALA A 1 144 ? -17.696 -3.331 31.957 1.00 98.12 144 ALA A N 1
ATOM 1144 C CA . ALA A 1 144 ? -19.017 -3.942 31.819 1.00 98.12 144 ALA A CA 1
ATOM 1145 C C . ALA A 1 144 ? -19.242 -5.046 32.869 1.00 98.12 144 ALA A C 1
ATOM 1147 O O . ALA A 1 144 ? -20.290 -5.067 33.524 1.00 98.12 144 ALA A O 1
ATOM 1148 N N . ASP A 1 145 ? -18.240 -5.894 33.100 1.00 97.94 145 ASP A N 1
ATOM 1149 C CA . ASP A 1 145 ? -18.283 -6.940 34.127 1.00 97.94 145 ASP A CA 1
ATOM 1150 C C . ASP A 1 145 ? -18.380 -6.351 35.541 1.00 97.94 145 ASP A C 1
ATOM 1152 O O . ASP A 1 145 ? -19.176 -6.812 36.373 1.00 97.94 145 ASP A O 1
ATOM 1156 N N . GLN A 1 146 ? -17.609 -5.293 35.815 1.00 98.31 146 GLN A N 1
ATOM 1157 C CA . GLN A 1 146 ? -17.662 -4.569 37.087 1.00 98.31 146 GLN A CA 1
ATOM 1158 C C . GLN A 1 146 ? -19.034 -3.927 37.317 1.00 98.31 146 GLN A C 1
ATOM 1160 O O . GLN A 1 146 ? -19.571 -4.013 38.428 1.00 98.31 146 GLN A O 1
ATOM 1165 N N . LEU A 1 147 ? -19.624 -3.318 36.283 1.00 97.69 147 LEU A N 1
ATOM 1166 C CA . LEU A 1 147 ? -20.962 -2.732 36.352 1.00 97.69 147 LEU A CA 1
ATOM 1167 C C . LEU A 1 147 ? -22.007 -3.810 36.658 1.00 97.69 147 LEU A C 1
ATOM 1169 O O . LEU A 1 147 ? -22.776 -3.652 37.603 1.00 97.69 147 LEU A O 1
ATOM 1173 N N . CYS A 1 148 ? -21.995 -4.921 35.916 1.00 96.50 148 CYS A N 1
ATOM 1174 C CA . CYS A 1 148 ? -22.923 -6.036 36.109 1.00 96.50 148 CYS A CA 1
ATOM 1175 C C . CYS A 1 148 ? -22.816 -6.613 37.529 1.00 96.50 148 CYS A C 1
ATOM 1177 O O . CYS A 1 148 ? -23.822 -6.823 38.212 1.00 96.50 148 CYS A O 1
ATOM 1179 N N . THR A 1 149 ? -21.589 -6.795 38.018 1.00 97.69 149 THR A N 1
ATOM 1180 C CA . THR A 1 149 ? -21.333 -7.289 39.376 1.00 97.69 149 THR A CA 1
ATOM 1181 C C . THR A 1 149 ? -21.859 -6.321 40.435 1.00 97.69 149 THR A C 1
ATOM 1183 O O . THR A 1 149 ? -22.610 -6.726 41.325 1.00 97.69 149 THR A O 1
ATOM 1186 N N . THR A 1 150 ? -21.501 -5.040 40.336 1.00 97.94 150 THR A N 1
ATOM 1187 C CA . THR A 1 150 ? -21.881 -4.008 41.317 1.00 97.94 150 THR A CA 1
ATOM 1188 C C . THR A 1 150 ? -23.393 -3.813 41.356 1.00 97.94 150 THR A C 1
ATOM 1190 O O . THR A 1 150 ? -23.994 -3.724 42.428 1.00 97.94 150 THR A O 1
ATOM 1193 N N . LEU A 1 151 ? -24.018 -3.793 40.183 1.00 97.44 151 LEU A N 1
ATOM 1194 C CA . LEU A 1 151 ? -25.452 -3.626 40.035 1.00 97.44 151 LEU A CA 1
ATOM 1195 C C . LEU A 1 151 ? -26.217 -4.810 40.658 1.00 97.44 151 LEU A C 1
ATOM 1197 O O . LEU A 1 151 ? -27.123 -4.595 41.466 1.00 97.44 151 LEU A O 1
ATOM 1201 N N . ASN A 1 152 ? -25.800 -6.049 40.374 1.00 96.19 152 ASN A N 1
ATOM 1202 C CA . ASN A 1 152 ? -26.393 -7.248 40.974 1.00 96.19 152 ASN A CA 1
ATOM 1203 C C . ASN A 1 152 ? -26.234 -7.273 42.501 1.00 96.19 152 ASN A C 1
ATOM 1205 O O . ASN A 1 152 ? -27.181 -7.598 43.217 1.00 96.19 152 ASN A O 1
ATOM 1209 N N . GLN A 1 153 ? -25.060 -6.897 43.017 1.00 97.38 153 GLN A N 1
ATOM 1210 C CA . GLN A 1 153 ? -24.826 -6.808 44.461 1.00 97.38 153 GLN A CA 1
ATOM 1211 C C . GLN A 1 153 ? -25.752 -5.781 45.127 1.00 97.38 153 GLN A C 1
ATOM 1213 O O . GLN A 1 153 ? -26.364 -6.083 46.154 1.00 97.38 153 GLN A O 1
ATOM 1218 N N . GLY A 1 154 ? -25.889 -4.590 44.534 1.00 97.62 154 GLY A N 1
ATOM 1219 C CA . GLY A 1 154 ? -26.785 -3.544 45.031 1.00 97.62 154 GLY A CA 1
ATOM 1220 C C . GLY A 1 154 ? -28.254 -3.973 45.023 1.00 97.62 154 GLY A C 1
ATOM 1221 O O . GLY A 1 154 ? -28.961 -3.766 46.010 1.00 97.62 154 GLY A O 1
ATOM 1222 N N . PHE A 1 155 ? -28.696 -4.639 43.955 1.00 96.94 155 PHE A N 1
ATOM 1223 C CA . PHE A 1 155 ? -30.057 -5.165 43.845 1.00 96.94 155 PHE A CA 1
ATOM 1224 C C . PHE A 1 155 ? -30.352 -6.229 44.908 1.00 96.94 155 PHE A C 1
ATOM 1226 O O . PHE A 1 155 ? -31.352 -6.133 45.618 1.00 96.94 155 PHE A O 1
ATOM 1233 N N . GLN A 1 156 ? -29.446 -7.191 45.106 1.00 96.94 156 GLN A N 1
ATOM 1234 C CA . GLN A 1 156 ? -29.596 -8.203 46.157 1.00 96.94 156 GLN A CA 1
ATOM 1235 C C . GLN A 1 156 ? -29.597 -7.588 47.562 1.00 96.94 156 GLN A C 1
ATOM 1237 O O . GLN A 1 156 ? -30.367 -8.012 48.426 1.00 96.94 156 GLN A O 1
ATOM 1242 N N . LEU A 1 157 ? -28.782 -6.557 47.808 1.00 97.88 157 LEU A N 1
ATOM 1243 C CA . LEU A 1 157 ? -28.809 -5.828 49.076 1.00 97.88 157 LEU A CA 1
ATOM 1244 C C . LEU A 1 157 ? -30.175 -5.166 49.316 1.00 97.88 157 LEU A C 1
ATOM 1246 O O . LEU A 1 157 ? -30.702 -5.261 50.424 1.00 97.88 157 LEU A O 1
ATOM 1250 N N . ALA A 1 158 ? -30.765 -4.550 48.289 1.00 96.75 158 ALA A N 1
ATOM 1251 C CA . ALA A 1 158 ? -32.096 -3.951 48.375 1.00 96.75 158 ALA A CA 1
ATOM 1252 C C . ALA A 1 158 ? -33.188 -5.004 48.638 1.00 96.75 158 ALA A C 1
ATOM 1254 O O . ALA A 1 158 ? -34.020 -4.816 49.528 1.00 96.75 158 ALA A O 1
ATOM 1255 N N . LEU A 1 159 ? -33.151 -6.149 47.946 1.00 95.75 159 LEU A N 1
ATOM 1256 C CA . LEU A 1 159 ? -34.069 -7.267 48.200 1.00 95.75 159 LEU A CA 1
ATOM 1257 C C . LEU A 1 159 ? -33.968 -7.777 49.643 1.00 95.75 159 LEU A C 1
ATOM 1259 O O . LEU A 1 159 ? -34.987 -7.982 50.307 1.00 95.75 159 LEU A O 1
ATOM 1263 N N . ASN A 1 160 ? -32.746 -7.914 50.163 1.00 95.44 160 ASN A N 1
ATOM 1264 C CA . ASN A 1 160 ? -32.515 -8.302 51.553 1.00 95.44 160 ASN A CA 1
ATOM 1265 C C . ASN A 1 160 ? -33.088 -7.273 52.539 1.00 95.44 160 ASN A C 1
ATOM 1267 O O . ASN A 1 160 ? -33.722 -7.656 53.523 1.00 95.44 160 ASN A O 1
ATOM 1271 N N . GLN A 1 161 ? -32.915 -5.973 52.273 1.00 97.44 161 GLN A N 1
ATOM 1272 C CA . GLN A 1 161 ? -33.502 -4.908 53.095 1.00 97.44 161 GLN A CA 1
ATOM 1273 C C . GLN A 1 161 ? -35.037 -4.983 53.113 1.00 97.44 161 GLN A C 1
ATOM 1275 O O . GLN A 1 161 ? -35.638 -4.893 54.184 1.00 97.44 161 GLN A O 1
ATOM 1280 N N . ILE A 1 162 ? -35.673 -5.217 51.959 1.00 96.38 162 ILE A N 1
ATOM 1281 C CA . ILE A 1 162 ? -37.131 -5.395 51.857 1.00 96.38 162 ILE A CA 1
ATOM 1282 C C . ILE A 1 162 ? -37.584 -6.611 52.666 1.00 96.38 162 ILE A C 1
ATOM 1284 O O . ILE A 1 162 ? -38.540 -6.510 53.434 1.00 96.38 162 ILE A O 1
ATOM 1288 N N . LYS A 1 163 ? -36.883 -7.745 52.552 1.00 96.00 163 LYS A N 1
ATOM 1289 C CA . LYS A 1 163 ? -37.245 -8.976 53.266 1.00 96.00 163 LYS A CA 1
ATOM 1290 C C . LYS A 1 163 ? -37.198 -8.816 54.787 1.00 96.00 163 LYS A C 1
ATOM 1292 O O . LYS A 1 163 ? -38.002 -9.424 55.488 1.00 96.00 163 LYS A O 1
ATOM 1297 N N . VAL A 1 164 ? -36.283 -7.987 55.294 1.00 96.44 164 VAL A N 1
ATOM 1298 C CA . VAL A 1 164 ? -36.194 -7.647 56.724 1.00 96.44 164 VAL A CA 1
ATOM 1299 C C . VAL A 1 164 ? -37.363 -6.763 57.165 1.00 96.44 164 VAL A C 1
ATOM 1301 O O . VAL A 1 164 ? -37.928 -6.993 58.232 1.00 96.44 164 VAL A O 1
ATOM 1304 N N . LEU A 1 165 ? -37.735 -5.760 56.363 1.00 96.75 165 LEU A N 1
ATOM 1305 C CA . LEU A 1 165 ? -38.817 -4.822 56.691 1.00 96.75 165 LEU A CA 1
ATOM 1306 C C . LEU A 1 165 ? -40.215 -5.435 56.520 1.00 96.75 165 LEU A C 1
ATOM 1308 O O . LEU A 1 165 ? -41.141 -5.064 57.240 1.00 96.75 165 LEU A O 1
ATOM 1312 N N . CYS A 1 166 ? -40.380 -6.350 55.566 1.00 95.81 166 CYS A N 1
ATOM 1313 C CA . CYS A 1 166 ? -41.650 -6.981 55.208 1.00 95.81 166 CYS A CA 1
ATOM 1314 C C . CYS A 1 166 ? -41.445 -8.494 54.986 1.00 95.81 166 CYS A C 1
ATOM 1316 O O . CYS A 1 166 ? -41.308 -8.935 53.844 1.00 95.81 166 CYS A O 1
ATOM 1318 N N . PRO A 1 167 ? -41.433 -9.317 56.053 1.00 93.00 167 PRO A N 1
ATOM 1319 C CA . PRO A 1 167 ? -41.091 -10.741 55.955 1.00 93.00 167 PRO A CA 1
ATOM 1320 C C . PRO A 1 167 ? -42.045 -11.556 55.076 1.00 93.00 167 PRO A C 1
ATOM 1322 O O . PRO A 1 167 ? -41.609 -12.492 54.402 1.00 93.00 167 PRO A O 1
ATOM 1325 N N . ASP A 1 168 ? -43.323 -11.177 55.051 1.00 95.88 168 ASP A N 1
ATOM 1326 C CA . ASP A 1 168 ? -44.385 -11.901 54.343 1.00 95.88 168 ASP A CA 1
ATOM 1327 C C . ASP A 1 168 ? -44.482 -11.540 52.855 1.00 95.88 168 ASP A C 1
ATOM 1329 O O . ASP A 1 168 ? -45.235 -12.174 52.116 1.00 95.88 168 ASP A O 1
ATOM 1333 N N . VAL A 1 169 ? -43.731 -10.534 52.391 1.00 93.19 169 VAL A N 1
ATOM 1334 C CA . VAL A 1 169 ? -43.766 -10.136 50.983 1.00 93.19 169 VAL A CA 1
ATOM 1335 C C . VAL A 1 169 ? -43.005 -11.158 50.127 1.00 93.19 169 VAL A C 1
ATOM 1337 O O . VAL A 1 169 ? -41.893 -11.595 50.468 1.00 93.19 169 VAL A O 1
ATOM 1340 N N . ASP A 1 170 ? -43.625 -11.567 49.021 1.00 90.75 170 ASP A N 1
ATOM 1341 C CA . ASP A 1 170 ? -43.007 -12.436 48.025 1.00 90.75 170 ASP A CA 1
ATOM 1342 C C . ASP A 1 170 ? -42.238 -11.587 47.006 1.00 90.75 170 ASP A C 1
ATOM 1344 O O . ASP A 1 170 ? -42.814 -10.782 46.280 1.00 90.75 170 ASP A O 1
ATOM 1348 N N . ILE A 1 171 ? -40.918 -11.766 46.982 1.00 91.94 171 ILE A N 1
ATOM 1349 C CA . ILE A 1 171 ? -39.984 -11.109 46.057 1.00 91.94 171 ILE A CA 1
ATOM 1350 C C . ILE A 1 171 ? -39.322 -12.110 45.109 1.00 91.94 171 ILE A C 1
ATOM 1352 O O . ILE A 1 171 ? -38.372 -11.756 44.418 1.00 91.94 171 ILE A O 1
ATOM 1356 N N . SER A 1 172 ? -39.793 -13.360 45.062 1.00 90.00 172 SER A N 1
ATOM 1357 C CA . SER A 1 172 ? -39.199 -14.398 44.208 1.00 90.00 172 SER A CA 1
ATOM 1358 C C . SER A 1 172 ? -39.259 -14.059 42.714 1.00 90.00 172 SER A C 1
ATOM 1360 O O . SER A 1 172 ? -38.405 -14.503 41.952 1.00 90.00 172 SER A O 1
ATOM 1362 N N . GLY A 1 173 ? -40.233 -13.241 42.304 1.00 89.62 173 GLY A N 1
ATOM 1363 C CA . GLY A 1 173 ? -40.365 -12.745 40.934 1.00 89.62 173 GLY A CA 1
ATOM 1364 C C . GLY A 1 173 ? -39.563 -11.478 40.615 1.00 89.62 173 GLY A C 1
ATOM 1365 O O . GLY A 1 173 ? -39.590 -11.048 39.462 1.00 89.62 173 GLY A O 1
ATOM 1366 N N . ALA A 1 174 ? -38.892 -10.865 41.599 1.00 92.44 174 ALA A N 1
ATOM 1367 C CA . ALA A 1 174 ? -38.155 -9.621 41.402 1.00 92.44 174 ALA A CA 1
ATOM 1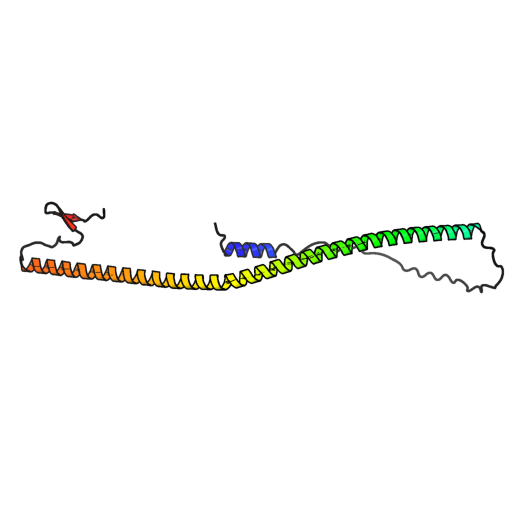368 C C . ALA A 1 174 ? -36.882 -9.861 40.580 1.00 92.44 174 ALA A C 1
ATOM 1370 O O . ALA A 1 174 ? -36.034 -10.677 40.940 1.00 92.44 174 ALA A O 1
ATOM 1371 N N . ASP A 1 175 ? -36.742 -9.106 39.496 1.00 92.69 175 ASP A N 1
ATOM 1372 C CA . ASP A 1 175 ? -35.618 -9.177 38.569 1.00 92.69 175 ASP A CA 1
ATOM 1373 C C . ASP A 1 175 ? -35.233 -7.755 38.168 1.00 92.69 175 ASP A C 1
ATOM 1375 O O . ASP A 1 175 ? -36.097 -6.899 37.978 1.00 92.69 175 ASP A O 1
ATOM 1379 N N . ILE A 1 176 ? -33.936 -7.505 38.058 1.00 91.62 176 ILE A N 1
ATOM 1380 C CA . ILE A 1 176 ? -33.393 -6.202 37.696 1.00 91.62 176 ILE A CA 1
ATOM 1381 C C . ILE A 1 176 ? -33.631 -5.831 36.227 1.00 91.62 176 ILE A C 1
ATOM 1383 O O . ILE A 1 176 ? -33.574 -4.660 35.865 1.00 91.62 176 ILE A O 1
ATOM 1387 N N . THR A 1 177 ? -33.919 -6.819 35.384 1.00 92.50 177 THR A N 1
ATOM 1388 C CA . THR A 1 177 ? -34.248 -6.644 33.961 1.00 92.50 177 THR A CA 1
ATOM 1389 C C . THR A 1 177 ? -35.725 -6.320 33.720 1.00 92.50 177 THR A C 1
ATOM 1391 O O . THR A 1 177 ? -36.165 -6.222 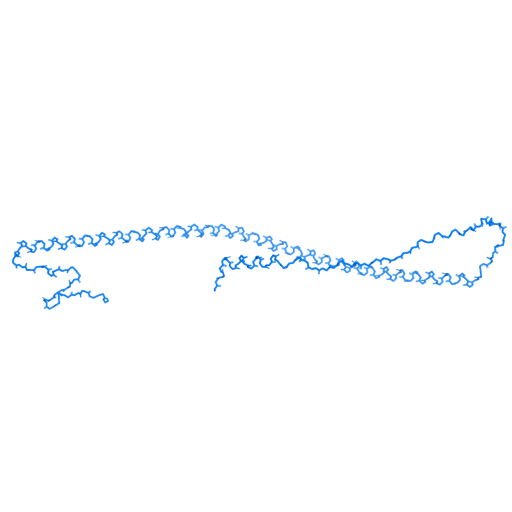32.573 1.00 92.50 177 THR A O 1
ATOM 1394 N N . LYS A 1 178 ? -36.507 -6.164 34.794 1.00 92.00 178 LYS A N 1
ATOM 1395 C CA . LYS A 1 178 ? -37.944 -5.909 34.736 1.00 92.00 178 LYS A CA 1
ATOM 1396 C C . LYS A 1 178 ? -38.292 -4.566 35.352 1.00 92.00 178 LYS A C 1
ATOM 1398 O O . LYS A 1 178 ? -37.702 -4.145 36.345 1.00 92.00 178 LYS A O 1
ATOM 1403 N N . GLU A 1 179 ? -39.309 -3.933 34.795 1.00 92.69 179 GLU A N 1
ATOM 1404 C CA . GLU A 1 179 ? -39.907 -2.717 35.330 1.00 92.69 179 GLU A CA 1
ATOM 1405 C C . GLU A 1 179 ? -41.337 -2.961 35.819 1.00 92.69 179 GLU A C 1
ATOM 1407 O O . GLU A 1 179 ? -41.955 -3.984 35.521 1.00 92.69 179 GLU A O 1
ATOM 1412 N N . VAL A 1 180 ? -41.857 -2.026 36.616 1.00 91.12 180 VAL A N 1
ATOM 1413 C CA . VAL A 1 180 ? -43.224 -2.092 37.142 1.00 91.12 180 VAL A CA 1
ATOM 1414 C C . VAL A 1 180 ? -44.140 -1.240 36.269 1.00 91.12 180 VAL A C 1
ATOM 1416 O O . VAL A 1 180 ? -44.089 -0.012 36.338 1.00 91.12 180 VAL A O 1
ATOM 1419 N N . VAL A 1 181 ? -45.023 -1.891 35.514 1.00 90.81 181 VAL A N 1
ATOM 1420 C CA . VAL A 1 181 ? -46.062 -1.250 34.693 1.00 90.81 181 VAL A CA 1
ATOM 1421 C C . VAL A 1 181 ? -47.423 -1.687 35.224 1.00 90.81 181 VAL A C 1
ATOM 1423 O O . VAL A 1 181 ? -47.695 -2.880 35.339 1.00 90.81 181 VAL A O 1
ATOM 1426 N N . ASP A 1 182 ? -48.261 -0.728 35.625 1.00 90.62 182 ASP A N 1
ATOM 1427 C CA . ASP A 1 182 ? -49.594 -0.977 36.202 1.00 90.62 182 ASP A CA 1
ATOM 1428 C C . ASP A 1 182 ? -49.609 -2.002 37.360 1.00 90.62 182 ASP A C 1
ATOM 1430 O O . ASP A 1 182 ? -50.562 -2.759 37.555 1.00 90.62 182 ASP A O 1
ATOM 1434 N N . GLY A 1 183 ? -48.531 -2.035 38.151 1.00 87.69 183 GLY A N 1
ATOM 1435 C CA . GLY A 1 183 ? -48.378 -2.950 39.287 1.00 87.69 183 GLY A CA 1
ATOM 1436 C C . GLY A 1 183 ? -47.947 -4.375 38.921 1.00 87.69 183 GLY A C 1
ATOM 1437 O O . GLY A 1 183 ? -47.915 -5.232 39.804 1.00 87.69 183 GLY A O 1
ATOM 1438 N N . GLN A 1 184 ? -47.599 -4.640 37.660 1.00 87.19 184 GLN A N 1
ATOM 1439 C CA . GLN A 1 184 ? -47.036 -5.913 37.200 1.00 87.19 184 GLN A CA 1
ATOM 1440 C C . GLN A 1 184 ? -45.573 -5.750 36.782 1.00 87.19 184 GLN A C 1
ATOM 1442 O O . GLN A 1 184 ? -45.175 -4.692 36.303 1.00 87.19 184 GLN A O 1
ATOM 1447 N N . LEU A 1 185 ? -44.779 -6.810 36.960 1.00 90.88 185 LEU A N 1
ATOM 1448 C CA . LEU A 1 185 ? -43.396 -6.862 36.486 1.00 90.88 185 LEU A CA 1
ATOM 1449 C C . LEU A 1 185 ? -43.362 -7.279 35.015 1.00 90.88 185 LEU A C 1
ATOM 1451 O O . LEU A 1 185 ? -43.779 -8.391 34.680 1.00 90.88 185 LEU A O 1
ATOM 1455 N N . VAL A 1 186 ? -42.837 -6.404 34.163 1.00 91.69 186 VAL A N 1
ATOM 1456 C CA . VAL A 1 186 ? -42.732 -6.592 32.708 1.00 91.69 186 VAL A CA 1
ATOM 1457 C C . VAL A 1 186 ? -41.264 -6.465 32.291 1.00 91.69 186 VAL A C 1
ATOM 1459 O O . VAL A 1 186 ? -40.515 -5.736 32.933 1.00 91.69 186 VAL A O 1
ATOM 1462 N N . GLU A 1 187 ? -40.823 -7.205 31.268 1.00 92.44 187 GLU A N 1
ATOM 1463 C CA . GLU A 1 187 ? -39.454 -7.073 30.742 1.00 92.44 187 GLU A CA 1
ATOM 1464 C C . GLU A 1 187 ? -39.223 -5.693 30.123 1.00 92.44 187 GLU A C 1
ATOM 1466 O O . GLU A 1 187 ? -40.082 -5.179 29.406 1.00 92.44 187 GLU A O 1
ATOM 1471 N N . ILE A 1 188 ? -38.046 -5.123 30.385 1.00 89.62 188 ILE A N 1
ATOM 1472 C CA . ILE A 1 188 ? -37.605 -3.883 29.748 1.00 89.62 188 ILE A CA 1
ATOM 1473 C C . ILE A 1 188 ? -37.265 -4.200 28.287 1.00 89.62 188 ILE A C 1
ATOM 1475 O O . ILE A 1 188 ? -36.410 -5.041 28.009 1.00 89.62 188 ILE A O 1
ATOM 1479 N N . THR A 1 189 ? -37.932 -3.534 27.348 1.00 81.75 189 THR A N 1
ATOM 1480 C CA . THR A 1 189 ? -37.614 -3.614 25.918 1.00 81.75 189 THR A CA 1
ATOM 1481 C C . THR A 1 189 ? -36.593 -2.543 25.543 1.00 81.75 189 THR A C 1
ATOM 1483 O O . THR A 1 189 ? -36.803 -1.368 25.841 1.00 81.75 189 THR A O 1
ATOM 1486 N N . ASP A 1 190 ? -35.506 -2.940 24.876 1.00 71.19 190 ASP A N 1
ATOM 1487 C CA . ASP A 1 190 ? -34.541 -2.019 24.262 1.00 71.19 190 ASP A CA 1
ATOM 1488 C C . ASP A 1 190 ? -35.177 -1.358 23.018 1.00 71.19 190 ASP A C 1
ATOM 1490 O O . ASP A 1 190 ? -35.047 -1.878 21.908 1.00 71.19 190 ASP A O 1
ATOM 1494 N N . ASP A 1 191 ? -35.900 -0.249 23.203 1.00 51.78 191 ASP A N 1
ATOM 1495 C CA . ASP A 1 191 ? -36.341 0.654 22.118 1.00 51.78 191 ASP A CA 1
ATOM 1496 C C . ASP A 1 191 ? -35.285 1.733 21.796 1.00 51.78 191 ASP A C 1
ATOM 1498 O O . ASP A 1 191 ? -34.681 2.302 22.739 1.00 51.78 191 ASP A O 1
#

Secondary structure (DSSP, 8-state):
-PPPHHHHHHHHHHHHTSS-----PPP----------------------------HHHHHHHHHHHHHHHHHHHHHHHHHHHHHHHHHHHHHHHHHHHHHHHHHHHHHHHHHHHHHHHHHHHHHHHHHHHHHHHHHHHHHHHHHHHHHHHHHHHHHHHHHHHHHH-TT---TT--TTEEEETTEEEEPP--

Organism: Vigna unguiculata (NCBI:txid3917)